Protein AF-A0A165HCH0-F1 (afdb_monomer_lite)

Organism: NCBI:txid1314781

Secondary structure (DSSP, 8-state):
--HHHHHHHHHHHHHHHGGG----HHHHHHHHHHHHHHHHHHHHHHHHHHHHHHHHHHIIIIISS---HHHHHHHHHHHHHHHHHHHHHHHHHHHSTTSS--------HHHHHHHHHHHHHHHHHHHHHHHHHHHHHHH--HHHHHHHHHHHHHHHHHHHHHHHHHHT----TT-HHHHHHHHHHHHTSS-TTHHHHHHHHHHHHHHHHHHHHHHHHHHHHTSS--S----HHHHHHS--

Sequence (240 aa):
MDEAELEALVTTMDSRALGTSQYSPRHAYSWYKDAICIATVVALSLALYDHGLTLYDEVIFVWRKPMHSGSLLFLWIRYYGLAELVFRSLAILANTPGSFGIRLPISHPVFLLRPSEGLSFVVVFSTQVVLQIRVHVMYRNPYLTKFNFVFFVAEIISILAMWASAGGSDVNLSSPVDSLSAYFKLKDRKYPFIPFVLFQAWIGLLGFAKFIQRLRKLRVGHVGAPHGEMDLVGVLMRDR

Radius of gyration: 28.03 Å; chains: 1; bounding box: 83×60×71 Å

Foldseek 3Di:
DDPVVVVVVVVVVVVVVVVPPPPPVVVVVVVVLVVVLVVLVVVLVVLVVVCVVCVVVCCVPLVVDDHDPVSVLVCCLSVLVNVLSVLVSVLSVQPDPPPDPPPPPPPDSVVSVVVSVVSVVVSLLSVLVVLLVVVCVVPVDVVVSVVLVVLVVVLVVLLVVVVVVVVPDPPVPPDPVVVVVVVVVVVVPPCPCPSVVVSVVVSVVVVVVVVVVVVVVVVVVVVPDDPDDPPPVVVVVPPD

pLDDT: mean 77.59, std 14.08, range [41.94, 97.12]

InterPro domains:
  IPR045340 Domain of unknown function DUF6533 [PF20151] (40-82)

Structure (mmCIF, N/CA/C/O backbone):
data_AF-A0A165HCH0-F1
#
_entry.id   AF-A0A165HCH0-F1
#
loop_
_atom_site.group_PDB
_atom_site.id
_atom_site.type_symbol
_atom_site.label_atom_id
_atom_site.label_alt_id
_atom_site.label_comp_id
_atom_site.label_asym_id
_atom_site.label_entity_id
_atom_site.label_seq_id
_atom_site.pdbx_PDB_ins_code
_atom_site.Cartn_x
_atom_site.Cartn_y
_atom_site.Cartn_z
_atom_site.occupancy
_atom_site.B_iso_or_equiv
_atom_site.auth_seq_id
_atom_site.auth_comp_id
_atom_site.auth_asym_id
_atom_site.auth_atom_id
_atom_site.pdbx_PDB_model_num
ATOM 1 N N . MET A 1 1 ? 53.402 -41.403 -20.481 1.00 55.59 1 MET A N 1
ATOM 2 C CA . MET A 1 1 ? 52.480 -40.257 -20.440 1.00 55.59 1 MET A CA 1
ATOM 3 C C . MET A 1 1 ? 53.312 -39.125 -19.902 1.00 55.59 1 MET A C 1
ATOM 5 O O . MET A 1 1 ? 53.611 -39.114 -18.711 1.00 55.59 1 MET A O 1
ATOM 9 N N . ASP A 1 2 ? 53.852 -38.338 -20.823 1.00 80.38 2 ASP A N 1
ATOM 10 C CA . ASP A 1 2 ? 54.834 -37.306 -20.510 1.00 80.38 2 ASP A CA 1
ATOM 11 C C . ASP A 1 2 ? 54.146 -36.113 -19.851 1.00 80.38 2 ASP A C 1
ATOM 13 O O . ASP A 1 2 ? 52.974 -35.832 -20.103 1.00 80.38 2 ASP A O 1
ATOM 17 N N . GLU A 1 3 ? 54.883 -35.404 -19.004 1.00 83.25 3 GLU A N 1
ATOM 18 C CA . GLU A 1 3 ? 54.418 -34.214 -18.281 1.00 83.25 3 GLU A CA 1
ATOM 19 C C . GLU A 1 3 ? 53.799 -33.170 -19.235 1.00 83.25 3 GLU A C 1
ATOM 21 O O . GLU A 1 3 ? 52.776 -32.563 -18.926 1.00 83.25 3 GLU A O 1
ATOM 26 N N . ALA A 1 4 ? 54.318 -33.090 -20.466 1.00 88.19 4 ALA A N 1
ATOM 27 C CA . ALA A 1 4 ? 53.792 -32.250 -21.539 1.00 88.19 4 ALA A CA 1
ATOM 28 C C . ALA A 1 4 ? 52.382 -32.651 -22.028 1.00 88.19 4 ALA A C 1
ATOM 30 O O . ALA A 1 4 ? 51.583 -31.783 -22.380 1.00 88.19 4 ALA A O 1
ATOM 31 N N . GLU A 1 5 ? 52.037 -33.944 -22.036 1.00 85.94 5 GLU A N 1
ATOM 32 C CA . GLU A 1 5 ? 50.675 -34.387 -22.375 1.00 85.94 5 GLU A CA 1
ATOM 33 C C . GLU A 1 5 ? 49.689 -34.066 -21.249 1.00 85.94 5 GLU A C 1
ATOM 35 O O . GLU A 1 5 ? 48.525 -33.765 -21.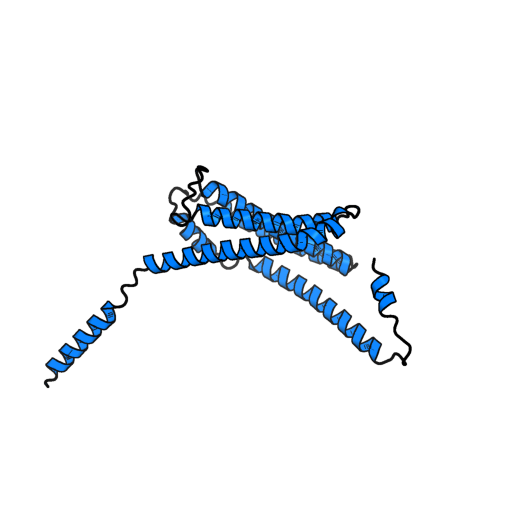514 1.00 85.94 5 GLU A O 1
ATOM 40 N N . LEU A 1 6 ? 50.158 -34.090 -19.998 1.00 83.00 6 LEU A N 1
ATOM 41 C CA . LEU A 1 6 ? 49.349 -33.794 -18.817 1.00 83.00 6 LEU A CA 1
ATOM 42 C C . LEU A 1 6 ? 49.041 -32.291 -18.725 1.00 83.00 6 LEU A C 1
ATOM 44 O O . LEU A 1 6 ? 47.892 -31.922 -18.481 1.00 83.00 6 LEU A O 1
ATOM 48 N N . GLU A 1 7 ? 50.007 -31.422 -19.035 1.00 87.12 7 GLU A N 1
ATOM 49 C CA . GLU A 1 7 ? 49.777 -29.973 -19.131 1.00 87.12 7 GLU A CA 1
ATOM 50 C C . GLU A 1 7 ? 48.852 -29.596 -20.297 1.00 87.12 7 GLU A C 1
ATOM 52 O O . GLU A 1 7 ? 47.975 -28.739 -20.135 1.00 87.12 7 GLU A O 1
ATOM 57 N N . ALA A 1 8 ? 48.971 -30.275 -21.445 1.00 84.94 8 ALA A N 1
ATOM 58 C CA . ALA A 1 8 ? 48.072 -30.077 -22.583 1.00 84.94 8 ALA A CA 1
ATOM 59 C C . ALA A 1 8 ? 46.627 -30.504 -22.262 1.00 84.94 8 ALA A C 1
ATOM 61 O O . ALA A 1 8 ? 45.671 -29.850 -22.693 1.00 84.94 8 ALA A O 1
ATOM 62 N N . LEU A 1 9 ? 46.450 -31.565 -21.466 1.00 81.00 9 LEU A N 1
ATOM 63 C CA . LEU A 1 9 ? 45.140 -32.035 -21.002 1.00 81.00 9 LEU A CA 1
ATOM 64 C C . LEU A 1 9 ? 44.514 -31.094 -19.964 1.00 81.00 9 LEU A C 1
ATOM 66 O O . LEU A 1 9 ? 43.316 -30.814 -20.028 1.00 81.00 9 LEU A O 1
ATOM 70 N N . VAL A 1 10 ? 45.317 -30.552 -19.046 1.00 80.31 10 VAL A N 1
ATOM 71 C CA . VAL A 1 10 ? 44.844 -29.590 -18.039 1.00 80.31 10 VAL A CA 1
ATOM 72 C C . VAL A 1 10 ? 44.421 -28.272 -18.698 1.00 80.31 10 VAL A C 1
ATOM 74 O O . VAL A 1 10 ? 43.333 -27.771 -18.415 1.00 80.31 10 VAL A O 1
ATOM 77 N N . THR A 1 11 ? 45.189 -27.755 -19.662 1.00 78.88 11 THR A N 1
ATOM 78 C CA . THR A 1 11 ? 44.816 -26.528 -20.400 1.00 78.88 11 THR A CA 1
ATOM 79 C C . THR A 1 11 ? 43.607 -26.718 -21.327 1.00 78.88 11 THR A C 1
ATOM 81 O O . THR A 1 11 ? 42.796 -25.799 -21.496 1.00 78.88 11 THR A O 1
ATOM 84 N N . THR A 1 12 ? 43.406 -27.912 -21.895 1.00 79.75 12 THR A N 1
ATOM 85 C CA . THR A 1 12 ? 42.187 -28.208 -22.675 1.00 79.75 12 THR A CA 1
ATOM 86 C C . THR A 1 12 ? 40.947 -28.449 -21.810 1.00 79.75 12 THR A C 1
ATOM 88 O O . THR A 1 12 ? 39.836 -28.148 -22.255 1.00 79.75 12 THR A O 1
ATOM 91 N N . MET A 1 13 ? 41.092 -28.930 -20.571 1.00 70.69 13 MET A N 1
ATOM 92 C CA . MET A 1 13 ? 39.967 -29.006 -19.629 1.00 70.69 13 MET A CA 1
ATOM 93 C C . MET A 1 13 ? 39.559 -27.625 -19.098 1.00 70.69 13 MET A C 1
ATOM 95 O O . MET A 1 13 ? 38.361 -27.350 -19.014 1.00 70.69 13 MET A O 1
ATOM 99 N N . ASP A 1 14 ? 40.516 -26.735 -18.832 1.00 68.50 14 ASP A N 1
ATOM 100 C CA . ASP A 1 14 ? 40.234 -25.387 -18.316 1.00 68.50 14 ASP A CA 1
ATOM 101 C C . ASP A 1 14 ? 39.536 -24.499 -19.369 1.00 68.50 14 ASP A C 1
ATOM 103 O O . ASP A 1 14 ? 38.550 -23.808 -19.101 1.00 68.50 14 ASP A O 1
ATOM 107 N N . SER A 1 15 ? 39.940 -24.626 -20.638 1.00 61.59 15 SER A N 1
ATOM 108 C CA . SER A 1 15 ? 39.288 -23.931 -21.760 1.00 61.59 15 SER A CA 1
ATOM 109 C C . SER A 1 15 ? 37.872 -24.441 -22.075 1.00 61.59 15 SER A C 1
ATOM 111 O O . SER A 1 15 ? 37.040 -23.671 -22.561 1.00 61.59 15 SER A O 1
ATOM 113 N N . ARG A 1 16 ? 37.544 -25.701 -21.750 1.00 60.47 16 ARG A N 1
ATOM 114 C CA . ARG A 1 16 ? 36.169 -26.229 -21.867 1.00 60.47 16 ARG A CA 1
ATOM 115 C C . ARG A 1 16 ? 35.283 -25.854 -20.678 1.00 60.47 16 ARG A C 1
ATOM 117 O O . ARG A 1 16 ? 34.096 -25.617 -20.889 1.00 60.47 16 ARG A O 1
ATOM 124 N N . ALA A 1 17 ? 35.839 -25.729 -19.472 1.00 58.22 17 ALA A N 1
ATOM 125 C CA . ALA A 1 17 ? 35.107 -25.255 -18.293 1.00 58.22 17 ALA A CA 1
ATOM 126 C C . ALA A 1 17 ? 34.707 -23.767 -18.401 1.00 58.22 17 ALA A C 1
ATOM 128 O O . ALA A 1 17 ? 33.656 -23.361 -17.905 1.00 58.22 17 ALA A O 1
ATOM 129 N N . LEU A 1 18 ? 35.491 -22.966 -19.129 1.00 56.91 18 LEU A N 1
ATOM 130 C CA . LEU A 1 18 ? 35.175 -21.565 -19.437 1.00 56.91 18 LEU A CA 1
ATOM 131 C C . LEU A 1 18 ? 34.175 -21.391 -20.601 1.00 56.91 18 LEU A C 1
ATOM 133 O O . LEU A 1 18 ? 33.605 -20.312 -20.762 1.00 56.91 18 LEU A O 1
ATOM 137 N N . GLY A 1 19 ? 33.905 -22.445 -21.380 1.00 56.97 19 GLY A N 1
ATOM 138 C CA . GLY A 1 19 ? 32.975 -22.422 -22.519 1.00 56.97 19 GLY A CA 1
ATOM 139 C C . GLY A 1 19 ? 31.489 -22.554 -22.156 1.00 56.97 19 GLY A C 1
ATOM 140 O O . GLY A 1 19 ? 30.630 -22.273 -22.989 1.00 56.97 19 GLY A O 1
ATOM 141 N N . THR A 1 20 ? 31.154 -22.948 -20.922 1.00 56.34 20 THR A N 1
ATOM 142 C CA . THR A 1 20 ? 29.760 -23.172 -20.482 1.00 56.34 20 THR A CA 1
ATOM 143 C C . THR A 1 20 ? 29.135 -22.001 -19.719 1.00 56.34 20 THR A C 1
ATOM 145 O O . THR A 1 20 ? 27.979 -22.091 -19.314 1.00 56.34 20 THR A O 1
ATOM 148 N N . SER A 1 21 ? 29.845 -20.880 -19.550 1.00 54.03 21 SER A N 1
ATOM 149 C CA . SER A 1 21 ? 29.314 -19.679 -18.881 1.00 54.03 21 SER A CA 1
ATOM 150 C C . SER A 1 21 ? 29.205 -18.478 -19.822 1.00 54.03 21 SER A C 1
ATOM 152 O O . SER A 1 21 ? 29.394 -17.329 -19.433 1.00 54.03 21 SER A O 1
ATOM 154 N N . GLN A 1 22 ? 28.828 -18.713 -21.080 1.00 56.34 22 GLN A N 1
ATOM 155 C CA . GLN A 1 22 ? 28.296 -17.641 -21.923 1.00 56.34 22 GLN A CA 1
ATOM 156 C C . GLN A 1 22 ? 26.791 -17.458 -21.658 1.00 56.34 22 GLN A C 1
ATOM 158 O O . GLN A 1 22 ? 25.979 -17.343 -22.574 1.00 56.34 22 GLN A O 1
ATOM 163 N N . TYR A 1 23 ? 26.403 -17.414 -20.377 1.00 58.44 23 TYR A N 1
ATOM 164 C CA . TYR A 1 23 ? 25.118 -16.859 -19.967 1.00 58.44 23 TYR A CA 1
ATOM 165 C C . TYR A 1 23 ? 25.189 -15.358 -20.233 1.00 58.44 23 TYR A C 1
ATOM 167 O O . TYR A 1 23 ? 25.589 -14.563 -19.385 1.00 58.44 23 TYR A O 1
ATOM 175 N N . SER A 1 24 ? 24.864 -14.973 -21.467 1.00 67.12 24 SER A N 1
ATOM 176 C CA . SER A 1 24 ? 24.782 -13.569 -21.840 1.00 67.12 24 SER A CA 1
ATOM 177 C C . SER A 1 24 ? 23.820 -12.887 -20.859 1.00 67.12 24 SER A C 1
ATOM 179 O O . SER A 1 24 ? 22.657 -13.302 -20.772 1.00 67.12 24 SER A O 1
ATOM 181 N N . PRO A 1 25 ? 24.255 -11.853 -20.113 1.00 71.19 25 PRO A N 1
ATOM 182 C CA . PRO A 1 25 ? 23.450 -11.208 -19.072 1.00 71.19 25 PRO A CA 1
ATOM 183 C C . PRO A 1 25 ? 22.103 -10.668 -19.587 1.00 71.19 25 PRO A C 1
ATOM 185 O O . PRO A 1 25 ? 21.182 -10.431 -18.807 1.00 71.19 25 PRO A O 1
ATOM 188 N N . ARG A 1 26 ? 21.935 -10.551 -20.911 1.00 72.44 26 ARG A N 1
ATOM 189 C CA . ARG A 1 26 ? 20.655 -10.236 -21.558 1.00 72.44 26 ARG A CA 1
ATOM 190 C C . ARG A 1 26 ? 19.571 -11.294 -21.317 1.00 72.44 26 ARG A C 1
ATOM 192 O O . ARG A 1 26 ? 18.423 -10.917 -21.105 1.00 72.44 26 ARG A O 1
ATOM 199 N N . HIS A 1 27 ? 19.911 -12.584 -21.297 1.00 74.12 27 HIS A N 1
ATOM 200 C CA . HIS A 1 27 ? 18.933 -13.646 -21.024 1.00 74.12 27 HIS A CA 1
ATOM 201 C C . HIS A 1 27 ? 18.501 -13.658 -19.558 1.00 74.12 27 HIS A C 1
ATOM 203 O O . HIS A 1 27 ? 17.330 -13.900 -19.269 1.00 74.12 27 HIS A O 1
ATOM 209 N N . ALA A 1 28 ? 19.414 -13.316 -18.640 1.00 75.38 28 ALA A N 1
ATOM 210 C CA . ALA A 1 28 ? 19.095 -13.237 -17.220 1.00 75.38 28 ALA A CA 1
ATOM 211 C C . ALA A 1 28 ? 18.062 -12.133 -16.909 1.00 75.38 28 ALA A C 1
ATOM 213 O O . ALA A 1 28 ? 17.211 -12.259 -16.035 1.00 75.38 28 ALA A O 1
ATOM 214 N N . TYR A 1 29 ? 18.101 -11.038 -17.661 1.00 78.81 29 TYR A N 1
ATOM 215 C CA . TYR A 1 29 ? 17.162 -9.941 -17.467 1.00 78.81 29 TYR A CA 1
ATOM 216 C C . TYR A 1 29 ? 15.758 -10.237 -18.021 1.00 78.81 29 TYR A C 1
ATOM 218 O O . TYR A 1 29 ? 14.773 -9.698 -17.516 1.00 78.81 29 TYR A O 1
ATOM 226 N N . SER A 1 30 ? 15.651 -11.103 -19.034 1.00 81.94 30 SER A N 1
ATOM 227 C CA . SER A 1 30 ? 14.364 -11.457 -19.644 1.00 81.94 30 SER A CA 1
ATOM 228 C C . SER A 1 30 ? 13.478 -12.252 -18.685 1.00 81.94 30 SER A C 1
ATOM 230 O O . SER A 1 30 ? 12.351 -11.840 -18.424 1.00 81.94 30 SER A O 1
ATOM 232 N N . TRP A 1 31 ? 13.999 -13.330 -18.082 1.00 82.44 31 TRP A N 1
ATOM 233 C CA . TRP A 1 31 ? 13.196 -14.188 -17.198 1.00 82.44 31 TRP A CA 1
ATOM 234 C C . TRP A 1 31 ? 12.677 -13.440 -15.968 1.00 82.44 31 TRP A C 1
ATOM 236 O O . TRP A 1 31 ? 11.573 -13.701 -15.496 1.00 82.44 31 TRP A O 1
ATOM 246 N N . TYR A 1 32 ? 13.455 -12.480 -15.461 1.00 84.00 32 TYR A N 1
ATOM 247 C CA . TYR A 1 32 ? 13.062 -11.675 -14.310 1.00 84.00 32 TYR A CA 1
ATOM 248 C C . TYR A 1 32 ? 11.849 -10.788 -14.621 1.00 84.00 32 TYR A C 1
ATOM 250 O O . TYR A 1 32 ? 10.936 -10.673 -13.803 1.00 84.00 32 TYR A O 1
ATOM 258 N N . LYS A 1 33 ? 11.805 -10.193 -15.821 1.00 82.62 33 LYS A N 1
ATOM 259 C CA . LYS A 1 33 ? 10.659 -9.389 -16.270 1.00 82.62 33 LYS A CA 1
ATOM 260 C C . LYS A 1 33 ? 9.397 -10.225 -16.402 1.00 82.62 33 LYS A C 1
ATOM 262 O O . LYS A 1 33 ? 8.343 -9.810 -15.920 1.00 82.62 33 LYS A O 1
ATOM 267 N N . ASP A 1 34 ? 9.522 -11.394 -17.018 1.00 85.06 34 ASP A N 1
ATOM 268 C CA . ASP A 1 34 ? 8.393 -12.298 -17.230 1.00 85.06 34 ASP A CA 1
ATOM 269 C C . ASP A 1 34 ? 7.845 -12.788 -15.883 1.00 85.06 34 ASP A C 1
ATOM 271 O O . ASP A 1 34 ? 6.637 -12.736 -15.646 1.00 85.06 34 ASP A O 1
ATOM 275 N N . ALA A 1 35 ? 8.732 -13.142 -14.946 1.00 88.12 35 ALA A N 1
ATOM 276 C CA . ALA A 1 35 ? 8.357 -13.527 -13.589 1.00 88.12 35 ALA A CA 1
ATOM 277 C C . ALA A 1 35 ? 7.598 -12.412 -12.847 1.00 88.12 35 ALA A C 1
ATOM 279 O O . ALA A 1 35 ? 6.580 -12.690 -12.213 1.00 88.12 35 ALA A O 1
ATOM 280 N N . ILE A 1 36 ? 8.037 -11.150 -12.953 1.00 87.62 36 ILE A N 1
ATOM 281 C CA . ILE A 1 36 ? 7.316 -10.010 -12.359 1.00 87.62 36 ILE A CA 1
ATOM 282 C C . ILE A 1 36 ? 5.932 -9.848 -12.985 1.00 87.62 36 ILE A C 1
ATOM 284 O O . ILE A 1 36 ? 4.963 -9.624 -12.258 1.00 87.62 36 ILE A O 1
ATOM 288 N N . CYS A 1 37 ? 5.822 -9.946 -14.311 1.00 87.69 37 CYS A N 1
ATOM 289 C CA . CYS A 1 37 ? 4.542 -9.793 -15.000 1.00 87.69 37 CYS A CA 1
ATOM 290 C C . CYS A 1 37 ? 3.553 -10.870 -14.551 1.00 87.69 37 CYS A C 1
ATOM 292 O O . CYS A 1 37 ? 2.436 -10.545 -14.150 1.00 87.69 37 CYS A O 1
ATOM 294 N N . ILE A 1 38 ? 3.989 -12.133 -14.536 1.00 90.06 38 ILE A N 1
ATOM 295 C CA . ILE A 1 38 ? 3.173 -13.260 -14.076 1.00 90.06 38 ILE A CA 1
ATOM 296 C C . ILE A 1 38 ? 2.767 -13.055 -12.616 1.00 90.06 38 ILE A C 1
ATOM 298 O O . ILE A 1 38 ? 1.582 -13.126 -12.301 1.00 90.06 38 ILE A O 1
ATOM 302 N N . ALA A 1 39 ? 3.714 -12.732 -11.731 1.00 91.00 39 ALA A N 1
ATOM 303 C CA . ALA A 1 39 ? 3.425 -12.503 -10.317 1.00 91.00 39 ALA A CA 1
ATOM 304 C C . ALA A 1 39 ? 2.425 -11.355 -10.106 1.00 91.00 39 ALA A C 1
ATOM 306 O O . ALA A 1 39 ? 1.538 -11.459 -9.264 1.00 91.00 39 ALA A O 1
ATOM 307 N N . THR A 1 40 ? 2.531 -10.287 -10.897 1.00 90.62 40 THR A N 1
ATOM 308 C CA . THR A 1 40 ? 1.625 -9.134 -10.829 1.00 90.62 40 THR A CA 1
ATOM 309 C C . THR A 1 40 ? 0.215 -9.504 -11.282 1.00 90.62 40 THR A C 1
ATOM 311 O O . THR A 1 40 ? -0.752 -9.168 -10.603 1.00 90.62 40 THR A O 1
ATOM 314 N N . VAL A 1 41 ? 0.080 -10.243 -12.387 1.00 91.19 41 VAL A N 1
ATOM 315 C CA . VAL A 1 41 ? -1.224 -10.715 -12.884 1.00 91.19 41 VAL A CA 1
ATOM 316 C C . VAL A 1 41 ? -1.861 -11.692 -11.898 1.00 91.19 41 VAL A C 1
ATOM 318 O O . VAL A 1 41 ? -3.048 -11.573 -11.602 1.00 91.19 41 VAL A O 1
ATOM 321 N N . VAL A 1 42 ? -1.076 -12.616 -11.337 1.00 94.94 42 VAL A N 1
ATOM 322 C CA . VAL A 1 42 ? -1.547 -13.548 -10.304 1.00 94.94 42 VAL A CA 1
ATOM 323 C C . VAL A 1 42 ? -2.008 -12.776 -9.068 1.00 94.94 42 VAL A C 1
ATOM 325 O O . VAL A 1 42 ? -3.131 -12.988 -8.614 1.00 94.94 42 VAL A O 1
ATOM 328 N N . ALA A 1 43 ? -1.211 -11.829 -8.567 1.00 93.88 43 ALA A N 1
ATOM 329 C CA . ALA A 1 43 ? -1.578 -10.998 -7.421 1.00 93.88 43 ALA A CA 1
ATOM 330 C C . ALA A 1 43 ? -2.858 -10.187 -7.676 1.00 93.88 43 ALA A C 1
ATOM 332 O O . ALA A 1 43 ? -3.740 -10.151 -6.818 1.00 93.88 43 ALA A O 1
ATOM 333 N N . LEU A 1 44 ? -2.999 -9.594 -8.865 1.00 94.62 44 LEU A N 1
ATOM 334 C CA . LEU A 1 44 ? -4.207 -8.875 -9.259 1.00 94.62 44 LEU A CA 1
ATOM 335 C C . LEU A 1 44 ? -5.424 -9.806 -9.320 1.00 94.62 44 LEU A C 1
ATOM 337 O O . LEU A 1 44 ? -6.484 -9.457 -8.807 1.00 94.62 44 LEU A O 1
ATOM 341 N N . SER A 1 45 ? -5.275 -10.993 -9.914 1.00 96.25 45 SER A N 1
ATOM 342 C CA . SER A 1 45 ? -6.360 -11.974 -10.017 1.00 96.25 45 SER A CA 1
ATOM 343 C C . SER A 1 45 ? -6.833 -12.452 -8.643 1.00 96.25 45 SER A C 1
ATOM 345 O O . SER A 1 45 ? -8.036 -12.500 -8.399 1.00 96.25 45 SER A O 1
ATOM 347 N N . LEU A 1 46 ? -5.903 -12.709 -7.717 1.00 96.69 46 LEU A N 1
ATOM 348 C CA . LEU A 1 46 ? -6.213 -13.087 -6.339 1.00 96.69 46 LEU A CA 1
ATOM 349 C C . LEU A 1 46 ? -6.909 -11.949 -5.590 1.00 96.69 46 LEU A C 1
ATOM 351 O O . LEU A 1 46 ? -7.891 -12.196 -4.896 1.00 96.69 46 LEU A O 1
ATOM 355 N N . ALA A 1 47 ? -6.450 -10.707 -5.761 1.00 95.06 47 ALA A N 1
ATOM 356 C CA . ALA A 1 47 ? -7.078 -9.545 -5.138 1.00 95.06 47 ALA A CA 1
ATOM 357 C C . ALA A 1 47 ? -8.502 -9.297 -5.664 1.00 95.06 47 ALA A C 1
ATOM 359 O O . ALA A 1 47 ? -9.407 -9.009 -4.882 1.00 95.06 47 ALA A O 1
ATOM 360 N N . LEU A 1 48 ? -8.723 -9.443 -6.975 1.00 95.88 48 LEU A N 1
ATOM 361 C CA . LEU A 1 48 ? -10.054 -9.342 -7.579 1.00 95.88 48 LEU A CA 1
ATOM 362 C C . LEU A 1 48 ? -10.971 -10.481 -7.122 1.00 95.88 48 LEU A C 1
ATOM 364 O O . LEU A 1 48 ? -12.147 -10.244 -6.859 1.00 95.88 48 LEU A O 1
ATOM 368 N N . TYR A 1 49 ? -10.436 -11.697 -6.999 1.00 97.12 49 TYR A N 1
ATOM 369 C CA . TYR A 1 49 ? -11.179 -12.852 -6.504 1.00 97.12 49 TYR A CA 1
ATOM 370 C C . TYR A 1 49 ? -11.618 -12.668 -5.044 1.00 97.12 49 TYR A C 1
ATOM 372 O O . TYR A 1 49 ? -12.797 -12.836 -4.733 1.00 97.12 49 TYR A O 1
ATOM 380 N N . ASP A 1 50 ? -10.706 -12.245 -4.164 1.00 96.06 50 ASP A N 1
ATOM 381 C CA . ASP A 1 50 ? -11.017 -11.921 -2.764 1.00 96.06 50 ASP A CA 1
ATOM 382 C C . ASP A 1 50 ? -12.051 -10.786 -2.654 1.00 96.06 50 ASP A C 1
ATOM 384 O O . ASP A 1 50 ? -12.999 -10.843 -1.862 1.00 96.06 50 ASP A O 1
ATOM 388 N N . HIS A 1 51 ? -11.927 -9.769 -3.509 1.00 94.88 51 HIS A N 1
ATOM 389 C CA . HIS A 1 51 ? -12.912 -8.698 -3.576 1.00 94.88 51 HIS A CA 1
ATOM 390 C C . HIS A 1 51 ? -14.288 -9.218 -4.015 1.00 94.88 51 HIS A C 1
ATOM 392 O O . HIS A 1 51 ? -15.290 -8.902 -3.380 1.00 94.88 51 HIS A O 1
ATOM 398 N N . GLY A 1 52 ? -14.339 -10.087 -5.026 1.00 96.19 52 GLY A N 1
ATOM 399 C CA . GLY A 1 52 ? -15.567 -10.743 -5.477 1.00 96.19 52 GLY A CA 1
ATOM 400 C C . GLY A 1 52 ? -16.274 -11.526 -4.369 1.00 96.19 52 GLY A C 1
ATOM 401 O O . GLY A 1 52 ? -17.481 -11.376 -4.188 1.00 96.19 52 GLY A O 1
ATOM 402 N N . LEU A 1 53 ? -15.522 -12.312 -3.592 1.00 96.62 53 LEU A N 1
ATOM 403 C CA . LEU A 1 53 ? -16.072 -13.106 -2.487 1.00 96.62 53 LEU A CA 1
ATOM 404 C C . LEU A 1 53 ? -16.661 -12.244 -1.366 1.00 96.62 53 LEU A C 1
ATOM 406 O O . LEU A 1 53 ? -17.660 -12.612 -0.756 1.00 96.62 53 LEU A O 1
ATOM 410 N N . THR A 1 54 ? -16.053 -11.094 -1.094 1.00 95.38 54 THR A N 1
ATOM 411 C CA . THR A 1 54 ? -16.443 -10.227 0.028 1.00 95.38 54 THR A CA 1
ATOM 412 C C . THR A 1 54 ? -17.464 -9.155 -0.347 1.00 95.38 54 THR A C 1
ATOM 414 O O . THR A 1 54 ? -18.104 -8.597 0.542 1.00 95.38 54 THR A O 1
ATOM 417 N N . LEU A 1 55 ? -17.666 -8.888 -1.641 1.00 95.06 55 LEU A N 1
ATOM 418 C CA . LEU A 1 55 ? -18.616 -7.886 -2.130 1.00 95.06 55 LEU A CA 1
ATOM 419 C C . LEU A 1 55 ? -20.052 -8.156 -1.664 1.00 95.06 55 LEU A C 1
ATOM 421 O O . LEU A 1 55 ? -20.767 -7.220 -1.313 1.00 95.06 55 LEU A O 1
ATOM 425 N N . TYR A 1 56 ? -20.476 -9.422 -1.625 1.00 95.19 56 TYR A N 1
ATOM 426 C CA . TYR A 1 56 ? -21.827 -9.780 -1.182 1.00 95.19 56 TYR A CA 1
ATOM 427 C C . TYR A 1 56 ? -22.078 -9.362 0.275 1.00 95.19 56 TYR A C 1
ATOM 429 O O . TYR A 1 56 ? -23.048 -8.658 0.574 1.00 95.19 56 TYR A O 1
ATOM 437 N N . ASP A 1 57 ? -21.158 -9.726 1.166 1.00 94.25 57 ASP A N 1
ATOM 438 C CA . ASP A 1 57 ? -21.228 -9.359 2.577 1.00 94.25 57 ASP A CA 1
ATOM 439 C C . ASP A 1 57 ? -21.105 -7.841 2.756 1.00 94.25 57 ASP A C 1
ATOM 441 O O . ASP A 1 57 ? -21.837 -7.244 3.548 1.00 94.25 57 ASP A O 1
ATOM 445 N N . GLU A 1 58 ? -20.245 -7.176 1.982 1.00 93.62 58 GLU A N 1
ATOM 446 C CA . GLU A 1 58 ? -20.124 -5.718 2.016 1.00 93.62 58 GLU A CA 1
ATOM 447 C C . GLU A 1 58 ? -21.434 -5.017 1.673 1.00 93.62 58 GLU A C 1
ATOM 449 O O . GLU A 1 58 ? -21.851 -4.113 2.398 1.00 93.62 58 GLU A O 1
ATOM 454 N N . VAL A 1 59 ? -22.109 -5.429 0.600 1.00 94.25 59 VAL A N 1
ATOM 455 C CA . VAL A 1 59 ? -23.399 -4.849 0.204 1.00 94.25 59 VAL A CA 1
ATOM 456 C C . VAL A 1 59 ? -24.425 -5.008 1.326 1.00 94.25 59 VAL A C 1
ATOM 458 O O . VAL A 1 59 ? -25.139 -4.060 1.662 1.00 94.25 59 VAL A O 1
ATOM 461 N N . ILE A 1 60 ? -24.458 -6.162 1.989 1.00 94.56 60 ILE A N 1
ATOM 462 C CA . ILE A 1 60 ? -25.406 -6.399 3.079 1.00 94.56 60 ILE A CA 1
ATOM 463 C C . ILE A 1 60 ? -25.057 -5.581 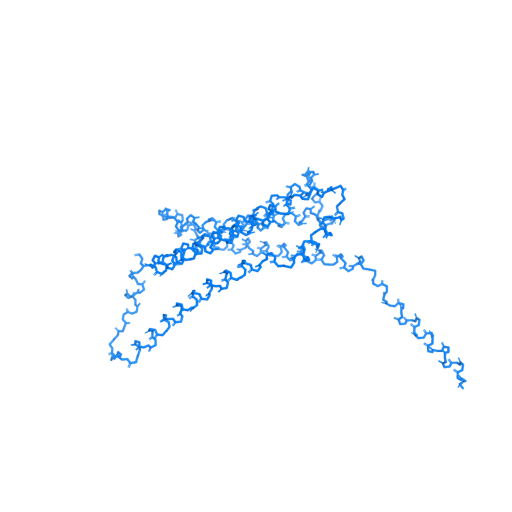4.328 1.00 94.56 60 ILE A C 1
ATOM 465 O O . ILE A 1 60 ? -25.952 -4.986 4.934 1.00 94.56 60 ILE A O 1
ATOM 469 N N . PHE A 1 61 ? -23.786 -5.540 4.731 1.00 90.00 61 PHE A N 1
ATOM 470 C CA . PHE A 1 61 ? -23.383 -4.962 6.015 1.00 90.00 61 PHE A CA 1
ATOM 471 C C . PHE A 1 61 ? -23.042 -3.473 5.960 1.00 90.00 61 PHE A C 1
ATOM 473 O O . PHE A 1 61 ? -23.293 -2.766 6.940 1.00 90.00 61 PHE A O 1
ATOM 480 N N . VAL A 1 62 ? -22.472 -3.000 4.854 1.00 91.00 62 VAL A N 1
ATOM 481 C CA . VAL A 1 62 ? -21.989 -1.621 4.694 1.00 91.00 62 VAL A CA 1
ATOM 482 C C . VAL A 1 62 ? -23.040 -0.758 4.012 1.00 91.00 62 VAL A C 1
ATOM 484 O O . VAL A 1 62 ? -23.339 0.323 4.510 1.00 91.00 62 VAL A O 1
ATOM 487 N N . TRP A 1 63 ? -23.632 -1.236 2.915 1.00 90.81 63 TRP A N 1
ATOM 488 C CA . TRP A 1 63 ? -24.513 -0.404 2.087 1.00 90.81 63 TRP A CA 1
ATOM 489 C C . TRP A 1 63 ? -25.936 -0.284 2.634 1.00 90.81 63 TRP A C 1
ATOM 491 O O . TRP A 1 63 ? -26.594 0.726 2.406 1.00 90.81 63 TRP A O 1
ATOM 501 N N . ARG A 1 64 ? -26.421 -1.274 3.397 1.00 91.94 64 ARG A N 1
ATOM 502 C CA . ARG A 1 64 ? -27.755 -1.197 4.025 1.00 91.94 64 ARG A CA 1
ATOM 503 C C . ARG A 1 64 ? -27.790 -0.356 5.301 1.00 91.94 64 ARG A C 1
ATOM 505 O O . ARG A 1 64 ? -28.876 -0.012 5.761 1.00 91.94 64 ARG A O 1
ATOM 512 N N . LYS A 1 65 ? -26.637 -0.063 5.907 1.00 90.81 65 LYS A N 1
ATOM 513 C CA . LYS A 1 65 ? -26.548 0.738 7.135 1.00 90.81 65 LYS A CA 1
ATOM 514 C C . LYS A 1 65 ? -26.319 2.214 6.794 1.00 90.81 65 LYS A C 1
ATOM 516 O O . LYS A 1 65 ? -25.674 2.506 5.791 1.00 90.81 65 LYS A O 1
ATOM 521 N N . PRO A 1 66 ? -26.796 3.159 7.626 1.00 91.81 66 PRO A N 1
ATOM 522 C CA . PRO A 1 66 ? -26.494 4.574 7.435 1.00 91.81 66 PRO A CA 1
ATOM 523 C C . PRO A 1 66 ? -24.975 4.787 7.432 1.00 91.81 66 PRO A C 1
ATOM 525 O O . PRO A 1 66 ? -24.273 4.311 8.332 1.00 91.81 66 PRO A O 1
ATOM 528 N N . MET A 1 67 ? -24.471 5.478 6.406 1.00 89.31 67 MET A N 1
ATOM 529 C CA . MET A 1 67 ? -23.037 5.678 6.210 1.00 89.31 67 MET A CA 1
ATOM 530 C C . MET A 1 67 ? -22.433 6.452 7.382 1.00 89.31 67 MET A C 1
ATOM 532 O O . MET A 1 67 ? -22.674 7.642 7.557 1.00 89.31 67 MET A O 1
ATOM 536 N N . HIS A 1 68 ? -21.622 5.760 8.178 1.00 89.06 68 HIS A N 1
ATOM 537 C CA . HIS A 1 68 ? -20.769 6.379 9.185 1.00 89.06 68 HIS A CA 1
ATOM 538 C C . HIS A 1 68 ? -19.389 6.654 8.587 1.00 89.06 68 HIS A C 1
ATOM 540 O O . HIS A 1 68 ? -18.957 5.975 7.653 1.00 89.06 68 HIS A O 1
ATOM 546 N N . SER A 1 69 ? -18.647 7.598 9.170 1.00 83.25 69 SER A N 1
ATOM 547 C CA . SER A 1 69 ? -17.293 7.948 8.719 1.00 83.25 69 SER A CA 1
ATOM 548 C C . SER A 1 69 ? -16.350 6.737 8.659 1.00 83.25 69 SER A C 1
ATOM 550 O O . SER A 1 69 ? -15.484 6.672 7.790 1.00 83.25 69 SER A O 1
ATOM 552 N N . GLY A 1 70 ? -16.550 5.740 9.531 1.00 83.94 70 GLY A N 1
ATOM 553 C CA . GLY A 1 70 ? -15.805 4.477 9.493 1.00 83.94 70 GLY A CA 1
ATOM 554 C C . GLY A 1 70 ? -16.077 3.639 8.238 1.00 83.94 70 GLY A C 1
ATOM 555 O O . GLY A 1 70 ? -15.146 3.062 7.685 1.00 83.94 70 GLY A O 1
ATOM 556 N N . SER A 1 71 ? -17.319 3.621 7.746 1.00 87.06 71 SER A N 1
ATOM 557 C CA . SER A 1 71 ? -17.698 2.906 6.520 1.00 87.06 71 SER A CA 1
ATOM 558 C C . SER A 1 71 ? -17.086 3.551 5.279 1.00 87.06 71 SER A C 1
ATOM 560 O O . SER A 1 71 ? -16.583 2.846 4.410 1.00 87.06 71 SER A O 1
ATOM 562 N N . LEU A 1 72 ? -17.075 4.887 5.212 1.00 88.38 72 LEU A N 1
ATOM 563 C CA . LEU A 1 72 ? -16.460 5.616 4.099 1.00 88.38 72 LEU A CA 1
ATOM 564 C C . LEU A 1 72 ? -14.952 5.373 4.053 1.00 88.38 72 LEU A C 1
ATOM 566 O O . LEU A 1 72 ? -14.388 5.128 2.993 1.00 88.38 72 LEU A O 1
ATOM 570 N N . LEU A 1 73 ? -14.308 5.377 5.215 1.00 85.31 73 LEU A N 1
ATOM 571 C CA . LEU A 1 73 ? -12.880 5.127 5.346 1.00 85.31 73 LEU A CA 1
ATOM 572 C C . LEU A 1 73 ? -12.509 3.670 5.012 1.00 85.31 73 LEU A C 1
ATOM 574 O O . LEU A 1 73 ? -11.479 3.429 4.387 1.00 85.31 73 LEU A O 1
ATOM 578 N N . PHE A 1 74 ? -13.372 2.708 5.347 1.00 86.06 74 PHE A N 1
ATOM 579 C CA . PHE A 1 74 ? -13.232 1.320 4.904 1.00 86.06 74 PHE A CA 1
ATOM 580 C C . PHE A 1 74 ? -13.335 1.188 3.376 1.00 86.06 74 PHE A C 1
ATOM 582 O O . PHE A 1 74 ? -12.447 0.600 2.756 1.00 86.06 74 PHE A O 1
ATOM 589 N N . LEU A 1 75 ? -14.365 1.790 2.765 1.00 90.19 75 LEU A N 1
ATOM 590 C CA . LEU A 1 75 ? -14.523 1.823 1.307 1.00 90.19 75 LEU A CA 1
ATOM 591 C C . LEU A 1 75 ? -13.318 2.497 0.640 1.00 90.19 75 LEU A C 1
ATOM 593 O O . LEU A 1 75 ? -12.781 1.981 -0.334 1.00 90.19 75 LEU A O 1
ATOM 597 N N . TRP A 1 76 ? -12.841 3.609 1.196 1.00 88.44 76 TRP A N 1
ATOM 598 C CA . TRP A 1 76 ? -11.686 4.321 0.666 1.00 88.44 76 TRP A CA 1
ATOM 599 C C . TRP A 1 76 ? -10.455 3.421 0.600 1.00 88.44 76 TRP A C 1
ATOM 601 O O . TRP A 1 76 ? -9.922 3.208 -0.480 1.00 88.44 76 TRP A O 1
ATOM 611 N N . ILE A 1 77 ? -10.033 2.823 1.718 1.00 85.62 77 ILE A N 1
ATOM 612 C CA . ILE A 1 77 ? -8.833 1.969 1.742 1.00 85.62 77 ILE A CA 1
ATOM 613 C C . ILE A 1 77 ? -8.976 0.797 0.770 1.00 85.62 77 ILE A C 1
ATOM 615 O O . ILE A 1 77 ? -8.033 0.483 0.044 1.00 85.62 77 ILE A O 1
ATOM 619 N N . ARG A 1 78 ? -10.149 0.153 0.750 1.00 90.12 78 ARG A N 1
ATOM 620 C CA . ARG A 1 78 ? -10.348 -1.061 -0.038 1.00 90.12 78 ARG A CA 1
ATOM 621 C C . ARG A 1 78 ? -10.368 -0.788 -1.538 1.00 90.12 78 ARG A C 1
ATOM 623 O O . ARG A 1 78 ? -9.600 -1.394 -2.281 1.00 90.12 78 ARG A O 1
ATOM 630 N N . TYR A 1 79 ? -11.231 0.121 -1.981 1.00 91.69 79 TYR A N 1
ATOM 631 C CA . TYR A 1 79 ? -11.414 0.397 -3.405 1.00 91.69 79 TYR A CA 1
ATOM 632 C C . TYR A 1 79 ? -10.226 1.166 -3.974 1.00 91.69 79 TYR A C 1
ATOM 634 O O . TYR A 1 79 ? -9.826 0.921 -5.110 1.00 91.69 79 TYR A O 1
ATOM 642 N N . TYR A 1 80 ? -9.615 2.046 -3.179 1.00 88.94 80 TYR A N 1
ATOM 643 C CA . TYR A 1 80 ? -8.441 2.787 -3.616 1.00 88.94 80 TYR A CA 1
ATOM 644 C C . TYR A 1 80 ? -7.200 1.889 -3.717 1.00 88.94 80 TYR A C 1
ATOM 646 O O . TYR A 1 80 ? -6.475 1.977 -4.704 1.00 88.94 80 TYR A O 1
ATOM 654 N N . GLY A 1 81 ? -6.997 0.961 -2.772 1.00 89.12 81 GLY A N 1
ATOM 655 C CA . GLY A 1 81 ? -5.928 -0.040 -2.870 1.00 89.12 81 GLY A CA 1
ATOM 656 C C . GLY A 1 81 ? -6.110 -0.990 -4.060 1.00 89.12 81 GLY A C 1
ATOM 657 O O . GLY 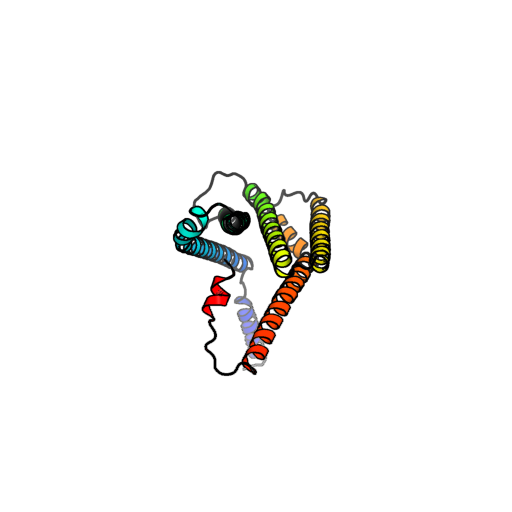A 1 81 ? -5.149 -1.302 -4.762 1.00 89.12 81 GLY A O 1
ATOM 658 N N . LEU A 1 82 ? -7.350 -1.403 -4.350 1.00 91.81 82 LEU A N 1
ATOM 659 C CA . LEU A 1 82 ? -7.648 -2.222 -5.528 1.00 91.81 82 LEU A CA 1
ATOM 660 C C . LEU A 1 82 ? -7.413 -1.447 -6.833 1.00 91.81 82 LEU A C 1
ATOM 662 O O . LEU A 1 82 ? -6.809 -1.981 -7.762 1.00 91.81 82 LEU A O 1
ATOM 666 N N . ALA A 1 83 ? -7.828 -0.178 -6.888 1.00 90.50 83 ALA A N 1
ATOM 667 C CA . ALA A 1 83 ? -7.553 0.696 -8.022 1.00 90.50 83 ALA A CA 1
ATOM 668 C C . ALA A 1 83 ? -6.043 0.868 -8.243 1.00 90.50 83 ALA A C 1
ATOM 670 O O . ALA A 1 83 ? -5.577 0.696 -9.367 1.00 90.50 83 ALA A O 1
ATOM 671 N N . GLU A 1 84 ? -5.264 1.137 -7.189 1.00 88.06 84 GLU A N 1
ATOM 672 C CA . GLU A 1 84 ? -3.799 1.222 -7.263 1.00 88.06 84 GLU A CA 1
ATOM 673 C C . GLU A 1 84 ? -3.195 -0.062 -7.850 1.00 88.06 84 GLU A C 1
ATOM 675 O O . GLU A 1 84 ? -2.391 0.003 -8.783 1.00 88.06 84 GLU A O 1
ATOM 680 N N . LEU A 1 85 ? -3.616 -1.231 -7.355 1.00 90.31 85 LEU A N 1
ATOM 681 C CA . LEU A 1 85 ? -3.126 -2.520 -7.838 1.00 90.31 85 LEU A CA 1
ATOM 682 C C . LEU A 1 85 ? -3.452 -2.735 -9.322 1.00 90.31 85 LEU A C 1
ATOM 684 O O . LEU A 1 85 ? -2.585 -3.185 -10.076 1.00 90.31 85 LEU A O 1
ATOM 688 N N . VAL A 1 86 ? -4.662 -2.372 -9.763 1.00 91.19 86 VAL A N 1
ATOM 689 C CA . VAL A 1 86 ? -5.066 -2.414 -11.178 1.00 91.19 86 VAL A CA 1
ATOM 690 C C . VAL A 1 86 ? -4.195 -1.476 -12.012 1.00 91.19 86 VAL A C 1
ATOM 692 O O . VAL A 1 86 ? -3.603 -1.919 -12.995 1.00 91.19 86 VAL A O 1
ATOM 695 N N . PHE A 1 87 ? -4.060 -0.207 -11.617 1.00 88.25 87 PHE A N 1
ATOM 696 C CA . PHE A 1 87 ? -3.252 0.777 -12.344 1.00 88.25 87 PHE A CA 1
ATOM 697 C C . PHE A 1 87 ? -1.792 0.349 -12.454 1.00 88.25 87 PHE A C 1
ATOM 699 O O . PHE A 1 87 ? -1.205 0.435 -13.531 1.00 88.25 87 PHE A O 1
ATOM 706 N N . ARG A 1 88 ? -1.212 -0.165 -11.367 1.00 85.25 88 ARG A N 1
ATOM 707 C CA . ARG A 1 88 ? 0.165 -0.658 -11.346 1.00 85.25 88 ARG A CA 1
ATOM 708 C C . ARG A 1 88 ? 0.345 -1.885 -12.235 1.00 85.25 88 ARG A C 1
ATOM 710 O O . ARG A 1 88 ? 1.324 -1.963 -12.974 1.00 85.25 88 ARG A O 1
ATOM 717 N N . SER A 1 89 ? -0.612 -2.809 -12.210 1.00 89.06 89 SER A N 1
ATOM 718 C CA . SER A 1 89 ? -0.595 -3.998 -13.068 1.00 89.06 89 SER A CA 1
ATOM 719 C C . SER A 1 89 ? -0.713 -3.631 -14.544 1.00 89.06 89 SER A C 1
ATOM 721 O O . SER A 1 89 ? 0.046 -4.142 -15.365 1.00 89.06 89 SER A O 1
ATOM 723 N N . LEU A 1 90 ? -1.605 -2.693 -14.877 1.00 86.12 90 LEU A N 1
ATOM 724 C CA . LEU A 1 90 ? -1.750 -2.156 -16.229 1.00 86.12 90 LEU A CA 1
ATOM 725 C C . LEU A 1 90 ? -0.487 -1.423 -16.685 1.00 86.12 90 LEU A C 1
ATOM 727 O O . LEU A 1 90 ? -0.057 -1.612 -17.819 1.00 86.12 90 LEU A O 1
ATOM 731 N N . ALA A 1 91 ? 0.133 -0.627 -15.811 1.00 83.81 91 ALA A N 1
ATOM 732 C CA . ALA A 1 91 ? 1.381 0.061 -16.116 1.00 83.81 91 ALA A CA 1
ATOM 733 C C . ALA A 1 91 ? 2.516 -0.934 -16.401 1.00 83.81 91 ALA A C 1
ATOM 735 O O . ALA A 1 91 ? 3.230 -0.769 -17.388 1.00 83.81 91 ALA A O 1
ATOM 736 N N . ILE A 1 92 ? 2.665 -1.989 -15.592 1.00 83.75 92 ILE A N 1
ATOM 737 C CA . ILE A 1 92 ? 3.664 -3.045 -15.823 1.00 83.75 92 ILE A CA 1
ATOM 738 C C . ILE A 1 92 ? 3.382 -3.762 -17.147 1.00 83.75 92 ILE A C 1
ATOM 740 O O . ILE A 1 92 ? 4.285 -3.902 -17.968 1.00 83.75 92 ILE A O 1
ATOM 744 N N . LEU A 1 93 ? 2.128 -4.146 -17.394 1.00 83.69 93 LEU A N 1
ATOM 745 C CA . LEU A 1 93 ? 1.745 -4.870 -18.604 1.00 83.69 93 LEU A CA 1
ATOM 746 C C . LEU A 1 93 ? 1.950 -4.032 -19.877 1.00 83.69 93 LEU A C 1
ATOM 748 O O . LEU A 1 93 ? 2.453 -4.546 -20.872 1.00 83.69 93 LEU A O 1
ATOM 752 N N . ALA A 1 94 ? 1.634 -2.734 -19.830 1.00 80.50 94 ALA A N 1
ATOM 753 C CA . ALA A 1 94 ? 1.844 -1.806 -20.941 1.00 80.50 94 ALA A CA 1
ATOM 754 C C . ALA A 1 94 ? 3.332 -1.561 -21.256 1.00 80.50 94 ALA A C 1
ATOM 756 O O . ALA A 1 94 ? 3.669 -1.209 -22.386 1.00 80.50 94 ALA A O 1
ATOM 757 N N . ASN A 1 95 ? 4.225 -1.748 -20.278 1.00 77.25 95 ASN A N 1
ATOM 758 C CA . ASN A 1 95 ? 5.669 -1.567 -20.440 1.00 77.25 95 ASN A CA 1
ATOM 759 C C . ASN A 1 95 ? 6.417 -2.835 -20.873 1.00 77.25 95 ASN A C 1
ATOM 761 O O . ASN A 1 95 ? 7.611 -2.750 -21.164 1.00 77.25 95 ASN A O 1
ATOM 765 N N . THR A 1 96 ? 5.756 -3.994 -20.926 1.00 78.06 96 THR A N 1
ATOM 766 C CA . THR A 1 96 ? 6.376 -5.264 -21.326 1.00 78.06 96 THR A CA 1
ATOM 767 C C . THR A 1 96 ? 6.120 -5.531 -22.814 1.00 78.06 96 THR A C 1
ATOM 769 O O . THR A 1 96 ? 5.060 -6.049 -23.177 1.00 78.06 96 THR A O 1
ATOM 772 N N . PRO A 1 97 ? 7.065 -5.194 -23.716 1.00 67.25 97 PRO A N 1
ATOM 773 C CA . PRO A 1 97 ? 6.901 -5.454 -25.140 1.00 67.25 97 PRO A CA 1
ATOM 774 C C . PRO A 1 97 ? 6.860 -6.964 -25.413 1.00 67.25 97 PRO A C 1
ATOM 776 O O . PRO A 1 97 ? 7.780 -7.688 -25.051 1.00 67.25 97 PRO A O 1
ATOM 779 N N . GLY A 1 98 ? 5.807 -7.430 -26.089 1.00 68.44 98 GLY A N 1
ATOM 780 C CA . GLY A 1 98 ? 5.724 -8.787 -26.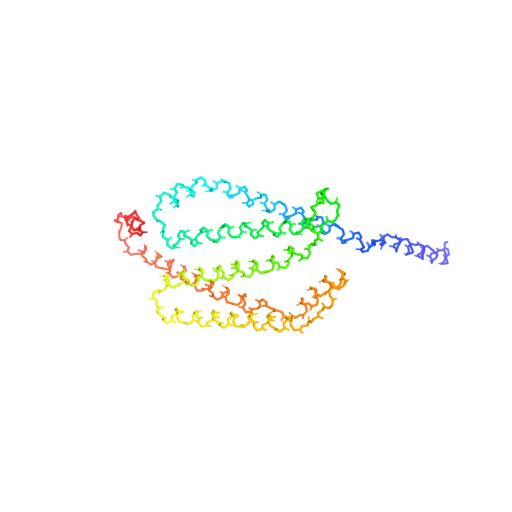646 1.00 68.44 98 GLY A CA 1
ATOM 781 C C . GLY A 1 98 ? 4.919 -9.819 -25.847 1.00 68.44 98 GLY A C 1
ATOM 782 O O . GLY A 1 98 ? 4.613 -10.862 -26.410 1.00 68.44 98 GLY A O 1
ATOM 783 N N . SER A 1 99 ? 4.517 -9.547 -24.598 1.00 60.09 99 SER A N 1
ATOM 784 C CA . SER A 1 99 ? 3.759 -10.530 -23.792 1.00 60.09 99 SER A CA 1
ATOM 785 C C . SER A 1 99 ? 2.260 -10.582 -24.114 1.00 60.09 99 SER A C 1
ATOM 787 O O . SER A 1 99 ? 1.658 -11.648 -24.060 1.00 60.09 99 SER A O 1
ATOM 789 N N . PHE A 1 100 ? 1.641 -9.458 -24.483 1.00 61.06 100 PHE A N 1
ATOM 790 C CA . PHE A 1 100 ? 0.229 -9.414 -24.868 1.00 61.06 100 PHE A CA 1
ATOM 791 C C . PHE A 1 100 ? 0.069 -8.480 -26.066 1.00 61.06 100 PHE A C 1
ATOM 793 O O . PHE A 1 100 ? 0.447 -7.314 -26.002 1.00 61.06 100 PHE A O 1
ATOM 800 N N . GLY A 1 101 ? -0.493 -8.976 -27.172 1.00 56.44 101 GLY A N 1
ATOM 801 C CA . GLY A 1 101 ? -0.680 -8.240 -28.435 1.00 56.44 101 GLY A CA 1
ATOM 802 C C . GLY A 1 101 ? -1.613 -7.020 -28.366 1.00 56.44 101 GLY A C 1
ATOM 803 O O . GLY A 1 101 ? -1.999 -6.484 -29.401 1.00 56.44 101 GLY A O 1
ATOM 804 N N . ILE A 1 102 ? -1.976 -6.562 -27.166 1.00 60.38 102 ILE A N 1
ATOM 805 C CA . ILE A 1 102 ? -2.794 -5.377 -26.939 1.00 60.38 102 ILE A CA 1
ATOM 806 C C . ILE A 1 102 ? -1.878 -4.150 -27.015 1.00 60.38 102 ILE A C 1
ATOM 808 O O . ILE A 1 102 ? -1.430 -3.605 -26.007 1.00 60.38 102 ILE A O 1
ATOM 812 N N . ARG A 1 103 ? -1.582 -3.702 -28.238 1.00 59.34 103 ARG A N 1
ATOM 813 C CA . ARG A 1 103 ? -1.015 -2.366 -28.464 1.00 59.34 103 ARG A CA 1
ATOM 814 C C . ARG A 1 103 ? -2.108 -1.338 -28.195 1.00 59.34 103 ARG A C 1
ATOM 816 O O . ARG A 1 103 ? -2.804 -0.917 -29.115 1.00 59.34 103 ARG A O 1
ATOM 823 N N . LEU A 1 104 ? -2.290 -0.965 -26.930 1.00 63.00 104 LEU A N 1
ATOM 824 C CA . LEU A 1 104 ? -3.147 0.166 -26.605 1.00 63.00 104 LEU A CA 1
ATOM 825 C C . LEU A 1 104 ? -2.565 1.413 -27.294 1.00 63.00 104 LEU A C 1
ATOM 827 O O . LEU A 1 104 ? -1.384 1.705 -27.104 1.00 63.00 104 LEU A O 1
ATOM 831 N N . PRO A 1 105 ? -3.361 2.175 -28.063 1.00 61.16 105 PRO A N 1
ATOM 832 C CA . PRO A 1 105 ? -2.924 3.416 -28.707 1.00 61.16 105 PRO A CA 1
ATOM 833 C C . PRO A 1 105 ? -2.667 4.563 -27.708 1.00 61.16 105 PRO A C 1
ATOM 835 O O . PRO A 1 105 ? -2.510 5.712 -28.112 1.00 61.16 105 PRO A O 1
ATOM 838 N N . ILE A 1 106 ? -2.619 4.268 -26.404 1.00 59.62 106 ILE A N 1
ATOM 839 C CA . ILE A 1 106 ? -2.281 5.214 -25.340 1.00 59.62 106 ILE A CA 1
ATOM 840 C C . ILE A 1 106 ? -0.769 5.447 -25.426 1.00 59.62 106 ILE A C 1
ATOM 842 O O . ILE A 1 106 ? 0.052 4.677 -24.936 1.00 59.62 106 ILE A O 1
ATOM 846 N N . SER A 1 107 ? -0.421 6.499 -26.150 1.00 52.62 107 SER A N 1
ATOM 847 C CA . SER A 1 107 ? 0.828 6.698 -26.880 1.00 52.62 107 SER A CA 1
ATOM 848 C C . SER A 1 107 ? 2.084 6.989 -26.057 1.00 52.62 107 SER A C 1
ATOM 850 O O . SER A 1 107 ? 3.122 7.237 -26.655 1.00 52.62 107 SER A O 1
ATOM 852 N N . HIS A 1 108 ? 2.079 6.895 -24.726 1.00 59.66 108 HIS A N 1
ATOM 853 C CA . HIS A 1 108 ? 3.324 6.955 -23.958 1.00 59.66 108 HIS A CA 1
ATOM 854 C C . HIS A 1 108 ? 3.227 6.137 -22.663 1.00 59.66 108 HIS A C 1
ATOM 856 O O . HIS A 1 108 ? 2.491 6.537 -21.761 1.00 59.66 108 HIS A O 1
ATOM 862 N N . PRO A 1 109 ? 4.014 5.057 -22.490 1.00 59.56 109 PRO A N 1
ATOM 863 C CA . PRO A 1 109 ? 4.057 4.304 -21.229 1.00 59.56 109 PRO A CA 1
ATOM 864 C C . PRO A 1 109 ? 4.415 5.179 -20.013 1.00 59.56 109 PRO A C 1
ATOM 866 O O . PRO A 1 109 ? 4.003 4.906 -18.886 1.00 59.56 109 PRO A O 1
ATOM 869 N N . VAL A 1 110 ? 5.128 6.281 -20.255 1.00 63.16 110 VAL A N 1
ATOM 870 C CA . VAL A 1 110 ? 5.500 7.287 -19.251 1.00 63.16 110 VAL A CA 1
ATOM 871 C C . VAL A 1 110 ? 4.274 8.017 -18.682 1.00 63.16 110 VAL A C 1
ATOM 873 O O . VAL A 1 110 ? 4.277 8.414 -17.518 1.00 63.16 110 VAL A O 1
ATOM 876 N N . PHE A 1 111 ? 3.199 8.154 -19.468 1.00 68.81 111 PHE A N 1
ATOM 877 C CA . PHE A 1 111 ? 1.987 8.860 -19.050 1.00 68.81 111 PHE A CA 1
ATOM 878 C C . PHE A 1 111 ? 1.202 8.103 -17.976 1.00 68.81 111 PHE A C 1
ATOM 880 O O . PHE A 1 111 ? 0.567 8.739 -17.144 1.00 68.81 111 PHE A O 1
ATOM 887 N N . LEU A 1 112 ? 1.267 6.767 -17.956 1.00 67.25 112 LEU A N 1
ATOM 888 C CA . LEU A 1 112 ? 0.615 5.949 -16.925 1.00 67.25 112 LEU A CA 1
ATOM 889 C C . LEU A 1 112 ? 1.506 5.723 -15.699 1.00 67.25 112 LEU A C 1
ATOM 891 O O . LEU A 1 112 ? 0.992 5.618 -14.587 1.00 67.25 112 LEU A O 1
ATOM 895 N N . LEU A 1 113 ? 2.833 5.703 -15.870 1.00 68.81 113 LEU A N 1
ATOM 896 C CA . LEU A 1 113 ? 3.749 5.555 -14.736 1.00 68.81 113 LEU A CA 1
ATOM 897 C C . LEU A 1 113 ? 3.712 6.767 -13.800 1.00 68.81 113 LEU A C 1
ATOM 899 O O . LEU A 1 113 ? 3.599 6.603 -12.587 1.00 68.81 113 LEU A O 1
ATOM 903 N N . ARG A 1 114 ? 3.758 7.981 -14.356 1.00 71.69 114 ARG A N 1
ATOM 904 C CA . ARG A 1 114 ? 3.807 9.222 -13.570 1.00 71.69 114 ARG A CA 1
ATOM 905 C C . ARG A 1 114 ? 2.644 9.382 -12.570 1.00 71.69 114 ARG A C 1
ATOM 907 O O . ARG A 1 114 ? 2.914 9.701 -11.415 1.00 71.69 114 ARG A O 1
ATOM 914 N N . PRO A 1 115 ? 1.368 9.147 -12.937 1.00 72.00 115 PRO A N 1
ATOM 915 C CA . PRO A 1 115 ? 0.272 9.180 -11.973 1.00 72.00 115 PRO A CA 1
ATOM 916 C C . PRO A 1 115 ? 0.296 7.989 -11.009 1.00 72.00 115 PRO A C 1
ATOM 918 O O . PRO A 1 115 ? -0.132 8.149 -9.870 1.00 72.00 115 PRO A O 1
ATOM 921 N N . SER A 1 116 ? 0.819 6.821 -11.413 1.00 73.31 116 SER A N 1
ATOM 922 C CA . SER A 1 116 ? 0.884 5.646 -10.529 1.00 73.31 116 SER A CA 1
ATOM 923 C C . SER A 1 116 ? 1.761 5.878 -9.292 1.00 73.31 116 SER A C 1
ATOM 925 O O . SER A 1 116 ? 1.398 5.446 -8.202 1.00 73.31 116 SER A O 1
ATOM 927 N N . GLU A 1 117 ? 2.846 6.648 -9.423 1.00 75.81 117 GLU A N 1
ATOM 928 C CA . GLU A 1 117 ? 3.690 7.037 -8.284 1.00 75.81 117 GLU A CA 1
ATOM 929 C C . GLU A 1 117 ? 2.935 7.935 -7.294 1.00 75.81 117 GLU A C 1
ATOM 931 O O . GLU A 1 117 ? 3.038 7.762 -6.077 1.00 75.81 117 GLU A O 1
ATOM 936 N N . GLY A 1 118 ? 2.121 8.860 -7.812 1.00 78.25 118 GLY A N 1
ATOM 937 C CA . GLY A 1 118 ? 1.251 9.704 -6.994 1.00 78.25 118 GLY A CA 1
ATOM 938 C C . GLY A 1 118 ? 0.164 8.901 -6.277 1.00 78.25 118 GLY A C 1
ATOM 939 O O . GLY A 1 118 ? -0.097 9.140 -5.100 1.00 78.25 118 GLY A O 1
ATOM 940 N N . LEU A 1 119 ? -0.434 7.914 -6.952 1.00 79.00 119 LEU A N 1
ATOM 941 C CA . LEU A 1 119 ? -1.457 7.046 -6.360 1.00 79.00 119 LEU A CA 1
ATOM 942 C C . LEU A 1 119 ? -0.909 6.256 -5.166 1.00 79.00 119 LEU A C 1
ATOM 944 O O . LEU A 1 119 ? -1.530 6.268 -4.103 1.00 79.00 119 LEU A O 1
ATOM 948 N N . SER A 1 120 ? 0.273 5.643 -5.292 1.00 79.06 120 SER A N 1
ATOM 949 C CA . SER A 1 120 ? 0.906 4.929 -4.173 1.00 79.06 120 SER A CA 1
ATOM 950 C C . SER A 1 120 ? 1.137 5.846 -2.970 1.00 79.06 120 SER A C 1
ATOM 952 O O . SER A 1 120 ? 0.889 5.448 -1.830 1.00 79.06 120 SER A O 1
ATOM 954 N N . PHE A 1 121 ? 1.546 7.098 -3.202 1.00 82.31 121 PHE A N 1
ATOM 955 C CA . PHE A 1 121 ? 1.694 8.075 -2.123 1.00 82.31 121 PHE A CA 1
ATOM 956 C C . PHE A 1 121 ? 0.362 8.354 -1.415 1.00 82.31 121 PHE A C 1
ATOM 958 O O . PHE A 1 121 ? 0.305 8.347 -0.186 1.00 82.31 121 PHE A O 1
ATOM 965 N N . VAL A 1 122 ? -0.723 8.540 -2.168 1.00 85.31 122 VAL A N 1
ATOM 966 C CA . VAL A 1 122 ? -2.052 8.786 -1.593 1.00 85.31 122 VAL A CA 1
ATOM 967 C C . VAL A 1 122 ? -2.557 7.572 -0.809 1.00 85.31 122 VAL A C 1
ATOM 969 O O . VAL A 1 122 ? -3.147 7.759 0.256 1.00 85.31 122 VAL A O 1
ATOM 972 N N . VAL A 1 123 ? -2.312 6.340 -1.274 1.00 83.94 123 VAL A N 1
ATOM 973 C CA . VAL A 1 123 ? -2.683 5.116 -0.538 1.00 83.94 123 VAL A CA 1
ATOM 974 C C . VAL A 1 123 ? -1.939 5.075 0.791 1.00 83.94 123 VAL A C 1
ATOM 976 O O . VAL A 1 123 ? -2.565 4.953 1.845 1.00 83.94 123 VAL A O 1
ATOM 979 N N . VAL A 1 124 ? -0.614 5.241 0.759 1.00 82.50 124 VAL A N 1
ATOM 980 C CA . VAL A 1 124 ? 0.223 5.235 1.964 1.00 82.50 124 VAL A CA 1
ATOM 981 C C . VAL A 1 124 ? -0.222 6.332 2.931 1.00 82.50 124 VAL A C 1
ATOM 983 O O . VAL A 1 124 ? -0.498 6.045 4.096 1.00 82.50 124 VAL A O 1
ATOM 986 N N . PHE A 1 125 ? -0.414 7.556 2.445 1.00 85.31 125 PHE A N 1
ATOM 987 C CA . PHE A 1 125 ? -0.918 8.670 3.244 1.00 85.31 125 PHE A CA 1
ATOM 988 C C . PHE A 1 125 ? -2.283 8.357 3.877 1.00 85.31 125 PHE A C 1
ATOM 990 O O . PHE A 1 125 ? -2.490 8.552 5.076 1.00 85.31 125 PHE A O 1
ATOM 997 N N . SER A 1 126 ? -3.204 7.788 3.096 1.00 86.50 126 SER A N 1
ATOM 998 C CA . SER A 1 126 ? -4.529 7.385 3.575 1.00 86.50 126 SER A CA 1
ATOM 999 C C . SER A 1 126 ? -4.423 6.339 4.683 1.00 86.50 126 SER A C 1
ATOM 1001 O O . SER A 1 126 ? -5.057 6.487 5.728 1.00 86.50 126 SER A O 1
ATOM 1003 N N . THR A 1 127 ? -3.585 5.311 4.505 1.00 84.50 127 THR A N 1
ATOM 1004 C CA . THR A 1 127 ? -3.377 4.283 5.536 1.00 84.50 127 THR A CA 1
ATOM 1005 C C . THR A 1 127 ? -2.821 4.869 6.832 1.00 84.50 127 THR A C 1
ATOM 1007 O O . THR A 1 127 ? -3.254 4.458 7.908 1.00 84.50 127 THR A O 1
ATOM 1010 N N . GLN A 1 128 ? -1.943 5.872 6.766 1.00 86.50 128 GLN A N 1
ATOM 1011 C CA . GLN A 1 128 ? -1.422 6.545 7.957 1.00 86.50 128 GLN A CA 1
ATOM 1012 C C . GLN A 1 128 ? -2.510 7.322 8.704 1.00 86.50 128 GLN A C 1
ATOM 1014 O O . GLN A 1 128 ? -2.629 7.179 9.923 1.00 86.50 128 GLN A O 1
ATOM 1019 N N . VAL A 1 129 ? -3.349 8.083 7.992 1.00 87.19 129 VAL A N 1
ATOM 1020 C CA . VAL A 1 129 ? -4.474 8.826 8.592 1.00 87.19 129 VAL A CA 1
ATOM 1021 C C . VAL A 1 129 ? -5.425 7.879 9.325 1.00 87.19 129 VAL A C 1
ATOM 1023 O O . VAL A 1 129 ? -5.801 8.118 10.474 1.00 87.19 129 VAL A O 1
ATOM 1026 N N . VAL A 1 130 ? -5.763 6.755 8.694 1.00 85.44 130 VAL A N 1
ATOM 1027 C CA . VAL A 1 130 ? -6.606 5.704 9.280 1.00 85.44 130 VAL A CA 1
ATOM 1028 C C . VAL A 1 130 ? -6.004 5.176 10.579 1.00 85.44 130 VAL A C 1
ATOM 1030 O O . VAL A 1 130 ? -6.701 5.005 11.585 1.00 85.44 130 VAL A O 1
ATOM 1033 N N . LEU A 1 131 ? -4.696 4.927 10.563 1.00 84.75 131 LEU A N 1
ATOM 1034 C CA . LEU A 1 131 ? -3.967 4.387 11.699 1.00 84.75 131 LEU A CA 1
ATOM 1035 C C . LEU A 1 131 ? -3.946 5.389 12.866 1.00 84.75 131 LEU A C 1
ATOM 1037 O O . LEU A 1 131 ? -4.168 4.989 14.011 1.00 84.75 131 LEU A O 1
ATOM 1041 N N . GLN A 1 132 ? -3.810 6.688 12.580 1.00 88.00 132 GLN A N 1
ATOM 1042 C CA . GLN A 1 132 ? -3.915 7.756 13.579 1.00 88.00 132 GLN A CA 1
ATOM 1043 C C . GLN A 1 132 ? -5.308 7.842 14.202 1.00 88.00 132 GLN A C 1
ATOM 1045 O O . GLN A 1 132 ? -5.427 7.876 15.429 1.00 88.00 132 GLN A O 1
ATOM 1050 N N . ILE A 1 133 ? -6.369 7.801 13.386 1.00 86.06 133 ILE A N 1
ATOM 1051 C CA . ILE A 1 133 ? -7.755 7.800 13.882 1.00 86.06 133 ILE A CA 1
ATOM 1052 C C . ILE A 1 133 ? -7.980 6.599 14.808 1.00 86.06 133 ILE A C 1
ATOM 1054 O O . ILE A 1 133 ? -8.514 6.743 15.910 1.00 86.06 133 ILE A O 1
ATOM 1058 N N . ARG A 1 134 ? -7.515 5.410 14.404 1.00 84.06 134 ARG A N 1
ATOM 1059 C CA . ARG A 1 134 ? -7.656 4.186 15.202 1.00 84.06 134 ARG A CA 1
ATOM 1060 C C . ARG A 1 134 ? -6.941 4.293 16.548 1.00 84.06 134 ARG A C 1
ATOM 1062 O O . ARG A 1 134 ? -7.505 3.911 17.574 1.00 84.06 134 ARG A O 1
ATOM 1069 N N . VAL A 1 135 ? -5.718 4.820 16.562 1.00 83.62 135 VAL A N 1
ATOM 1070 C CA . VAL A 1 135 ? -4.949 5.033 17.797 1.00 83.62 135 VAL A CA 1
ATOM 1071 C C . VAL A 1 135 ? -5.613 6.081 18.687 1.00 83.62 135 VAL A C 1
ATOM 1073 O O . VAL A 1 135 ? -5.710 5.872 19.898 1.00 83.62 135 VAL A O 1
ATOM 1076 N N . HIS A 1 136 ? -6.123 7.165 18.103 1.00 86.19 136 HIS A N 1
ATOM 1077 C CA . HIS A 1 136 ? -6.828 8.214 18.830 1.00 86.19 136 HIS A CA 1
ATOM 1078 C C . HIS A 1 136 ? -8.044 7.662 19.587 1.00 86.19 136 HIS A C 1
ATOM 1080 O O . HIS A 1 136 ? -8.142 7.821 20.808 1.00 86.19 136 HIS A O 1
ATOM 1086 N N . VAL A 1 137 ? -8.911 6.923 18.884 1.00 85.31 137 VAL A N 1
ATOM 1087 C CA . VAL A 1 137 ? -10.086 6.266 19.478 1.00 85.31 137 VAL A CA 1
ATOM 1088 C C . VAL A 1 137 ? -9.661 5.266 20.554 1.00 85.31 137 VAL A C 1
ATOM 1090 O O . VAL A 1 137 ? -10.266 5.191 21.623 1.00 85.31 137 VAL A O 1
ATOM 1093 N N . MET A 1 138 ? -8.583 4.517 20.309 1.00 83.94 138 MET A N 1
ATOM 1094 C CA . MET A 1 138 ? -8.129 3.481 21.224 1.00 83.94 138 MET A CA 1
ATOM 1095 C C . MET A 1 138 ? -7.584 4.056 22.533 1.00 83.94 138 MET A C 1
ATOM 1097 O O . MET A 1 138 ? -7.873 3.494 23.589 1.00 83.94 138 MET A O 1
ATOM 1101 N N . TYR A 1 139 ? -6.759 5.103 22.511 1.00 83.00 139 TYR A N 1
ATOM 1102 C CA . TYR A 1 139 ? -6.059 5.555 23.718 1.00 83.00 139 TYR A CA 1
ATOM 1103 C C . TYR A 1 139 ? -6.840 6.555 24.559 1.00 83.00 139 TYR A C 1
ATOM 1105 O O . TYR A 1 139 ? -6.551 6.636 25.751 1.00 83.00 139 TYR A O 1
ATOM 1113 N N . ARG A 1 140 ? -7.807 7.288 23.982 1.00 87.62 140 ARG A N 1
ATOM 1114 C CA . ARG A 1 140 ? -8.630 8.320 24.656 1.00 87.62 140 ARG A CA 1
ATOM 1115 C C . ARG A 1 140 ? -7.825 9.328 25.504 1.00 87.62 140 ARG A C 1
ATOM 1117 O O . ARG A 1 140 ? -8.392 10.092 26.275 1.00 87.62 140 ARG A O 1
ATOM 1124 N N . ASN A 1 141 ? -6.501 9.340 25.350 1.00 88.75 141 ASN A N 1
ATOM 1125 C CA . ASN A 1 141 ? -5.563 10.185 26.061 1.00 88.75 141 ASN A CA 1
ATOM 1126 C C . ASN A 1 141 ? -5.082 11.265 25.078 1.00 88.75 141 ASN A C 1
ATOM 1128 O O . ASN A 1 141 ? -4.456 10.934 24.058 1.00 88.75 141 ASN A O 1
ATOM 1132 N N . PRO A 1 142 ? -5.364 12.550 25.359 1.00 87.38 142 PRO A N 1
ATOM 1133 C CA . PRO A 1 142 ? -5.022 13.640 24.454 1.00 87.38 142 PRO A CA 1
ATOM 1134 C C . PRO A 1 142 ? -3.508 13.827 24.310 1.00 87.38 142 PRO A C 1
ATOM 1136 O O . PRO A 1 142 ? -3.056 14.232 23.242 1.00 87.38 142 PRO A O 1
ATOM 1139 N N . TYR A 1 143 ? -2.709 13.493 25.328 1.00 91.88 143 TYR A N 1
ATOM 1140 C CA . TYR A 1 143 ? -1.253 13.652 25.280 1.00 91.88 143 TYR A CA 1
ATOM 1141 C C . TYR A 1 143 ? -0.609 12.700 24.270 1.00 91.88 143 TYR A C 1
ATOM 1143 O O . TYR A 1 143 ? 0.183 13.130 23.434 1.00 91.88 143 TYR A O 1
ATOM 1151 N N . LEU A 1 144 ? -1.010 11.423 24.286 1.00 86.25 144 LEU A N 1
ATOM 1152 C CA . LEU A 1 144 ? -0.489 10.423 23.350 1.00 86.25 144 LEU A CA 1
ATOM 1153 C C . LEU A 1 144 ? -0.900 10.736 21.903 1.00 86.25 144 LEU A C 1
ATOM 1155 O O . LEU A 1 144 ? -0.118 10.548 20.977 1.00 86.25 144 LEU A O 1
ATOM 1159 N N . THR A 1 145 ? -2.122 11.254 21.722 1.00 87.75 145 THR A N 1
ATOM 1160 C CA . THR A 1 145 ? -2.619 11.682 20.406 1.00 87.75 145 THR A CA 1
ATOM 1161 C C . THR A 1 145 ? -1.791 12.847 19.868 1.00 87.75 145 THR A C 1
ATOM 1163 O O . THR A 1 145 ? -1.341 12.793 18.729 1.00 87.75 145 THR A O 1
ATOM 1166 N N . LYS A 1 146 ? -1.545 13.879 20.689 1.00 91.88 146 LYS A N 1
ATOM 1167 C CA . LYS A 1 146 ? -0.720 15.032 20.295 1.00 91.88 146 LYS A CA 1
ATOM 1168 C C . LYS A 1 146 ? 0.695 14.601 19.915 1.00 91.88 146 LYS A C 1
ATOM 1170 O O . LYS A 1 146 ? 1.196 15.037 18.887 1.00 91.88 146 LYS A O 1
ATOM 1175 N N . PHE A 1 147 ? 1.307 13.716 20.702 1.00 89.75 147 PHE A N 1
ATOM 1176 C CA . PHE A 1 147 ? 2.637 13.184 20.406 1.00 89.75 147 PHE A CA 1
ATOM 1177 C C . PHE A 1 147 ? 2.671 12.445 19.060 1.00 89.75 147 PHE A C 1
ATOM 1179 O O . PHE A 1 147 ? 3.476 12.787 18.201 1.00 89.75 147 PHE A O 1
ATOM 1186 N N . ASN A 1 148 ? 1.752 11.502 18.823 1.00 87.88 148 ASN A N 1
ATOM 1187 C CA . ASN A 1 148 ? 1.692 10.778 17.547 1.00 87.88 148 ASN A CA 1
ATOM 1188 C C . ASN A 1 148 ? 1.405 11.699 16.353 1.00 87.88 148 ASN A C 1
ATOM 1190 O O . ASN A 1 148 ? 1.970 11.496 15.280 1.00 87.88 148 ASN A O 1
ATOM 1194 N N . PHE A 1 149 ? 0.580 12.730 16.542 1.00 88.62 149 PHE A N 1
ATOM 1195 C CA . PHE A 1 149 ? 0.311 13.722 15.506 1.00 88.62 149 PHE A CA 1
ATOM 1196 C C . PHE A 1 149 ? 1.565 14.530 15.137 1.00 88.62 149 PHE A C 1
ATOM 1198 O O . PHE A 1 149 ? 1.806 14.768 13.959 1.00 88.62 149 PHE A O 1
ATOM 1205 N N . VAL A 1 150 ? 2.406 14.896 16.112 1.00 91.38 150 VAL A N 1
ATOM 1206 C CA . VAL A 1 150 ? 3.689 15.571 15.841 1.00 91.38 150 VAL A CA 1
ATOM 1207 C C . VAL A 1 150 ? 4.623 14.677 15.022 1.00 91.38 150 VAL A C 1
ATOM 1209 O O . VAL A 1 150 ? 5.201 15.150 14.046 1.00 91.38 150 VAL A O 1
ATOM 1212 N N . PHE A 1 151 ? 4.733 13.387 15.362 1.00 87.44 151 PHE A N 1
ATOM 1213 C CA . PHE A 1 151 ? 5.526 12.433 14.573 1.00 87.44 151 PHE A CA 1
ATOM 1214 C C . PHE A 1 151 ? 4.998 12.282 13.147 1.00 87.44 151 PHE A C 1
ATOM 1216 O O . PHE A 1 151 ? 5.787 12.279 12.208 1.00 87.44 151 PHE A O 1
ATOM 1223 N N . PHE A 1 152 ? 3.675 12.229 12.983 1.00 87.81 152 PHE A N 1
ATOM 1224 C CA . PHE A 1 152 ? 3.041 12.183 11.670 1.00 87.81 152 PHE A CA 1
ATOM 1225 C C . PHE A 1 152 ? 3.375 13.427 10.834 1.00 87.81 152 PHE A C 1
ATOM 1227 O O . PHE A 1 152 ? 3.822 13.308 9.700 1.00 87.81 152 PHE A O 1
ATOM 1234 N N . VAL A 1 153 ? 3.236 14.631 11.396 1.00 90.44 153 VAL A N 1
ATOM 1235 C CA . VAL A 1 153 ? 3.580 15.873 10.681 1.00 90.44 153 VAL A CA 1
ATOM 1236 C C . VAL A 1 153 ? 5.068 15.910 10.320 1.00 90.44 153 VAL A C 1
ATOM 1238 O O . VAL A 1 153 ? 5.414 16.266 9.194 1.00 90.44 153 VAL A O 1
ATOM 1241 N N . ALA A 1 154 ? 5.950 15.502 11.236 1.00 89.62 154 ALA A N 1
ATOM 1242 C CA . ALA A 1 154 ? 7.386 15.425 10.978 1.00 89.62 154 ALA A CA 1
ATOM 1243 C C . ALA A 1 154 ? 7.727 14.435 9.848 1.00 89.62 154 ALA A C 1
ATOM 1245 O O . ALA A 1 154 ? 8.595 14.715 9.017 1.00 89.62 154 ALA A O 1
ATOM 1246 N N . GLU A 1 155 ? 7.023 13.305 9.779 1.00 87.69 155 GLU A N 1
ATOM 1247 C CA . GLU A 1 155 ? 7.153 12.332 8.697 1.00 87.69 155 GLU A CA 1
ATOM 1248 C C . GLU A 1 155 ? 6.710 12.924 7.352 1.00 87.69 155 GLU A C 1
ATOM 1250 O O . GLU A 1 155 ? 7.465 12.859 6.381 1.00 87.69 155 GLU A O 1
ATOM 1255 N N . ILE A 1 156 ? 5.545 13.581 7.300 1.00 87.25 156 ILE A N 1
ATOM 1256 C CA . ILE A 1 156 ? 5.044 14.235 6.081 1.00 87.25 156 ILE A CA 1
ATOM 1257 C C . ILE A 1 156 ? 6.018 15.306 5.585 1.00 87.25 156 ILE A C 1
ATOM 1259 O O . ILE A 1 156 ? 6.328 15.347 4.394 1.00 87.25 156 ILE A O 1
ATOM 1263 N N . ILE A 1 157 ? 6.552 16.133 6.487 1.00 90.94 157 ILE A N 1
ATOM 1264 C CA . ILE A 1 157 ? 7.565 17.139 6.144 1.00 90.94 157 ILE A CA 1
ATOM 1265 C C . ILE A 1 157 ? 8.823 16.465 5.590 1.00 90.94 157 ILE A C 1
ATOM 1267 O O . ILE A 1 157 ? 9.365 16.930 4.591 1.00 90.94 157 ILE A O 1
ATOM 1271 N N . SER A 1 158 ? 9.269 15.360 6.191 1.00 87.25 158 SER A N 1
ATOM 1272 C CA . SER A 1 158 ? 10.454 14.625 5.732 1.00 87.25 158 SER A CA 1
ATOM 1273 C C . SER A 1 158 ? 10.259 14.056 4.324 1.00 87.25 158 SER A C 1
ATOM 1275 O O . SER A 1 158 ? 11.146 14.192 3.480 1.00 87.25 158 SER A O 1
ATOM 1277 N N . ILE A 1 159 ? 9.087 13.476 4.041 1.00 83.12 159 ILE A N 1
ATOM 1278 C CA . ILE A 1 159 ? 8.761 12.939 2.713 1.00 83.12 159 ILE A CA 1
ATOM 1279 C C . ILE A 1 159 ? 8.655 14.072 1.683 1.00 83.12 159 ILE A C 1
ATOM 1281 O O . ILE A 1 159 ? 9.230 13.964 0.600 1.00 83.12 159 ILE A O 1
ATOM 1285 N N . LEU A 1 160 ? 7.985 15.179 2.022 1.00 84.94 160 LEU A N 1
ATOM 1286 C CA . LEU A 1 160 ? 7.861 16.345 1.140 1.00 84.94 160 LEU A CA 1
ATOM 1287 C C . LEU A 1 160 ? 9.213 17.001 0.852 1.00 84.94 160 LEU A C 1
ATOM 1289 O O . LEU A 1 160 ? 9.506 17.304 -0.302 1.00 84.94 160 LEU A O 1
ATOM 1293 N N . ALA A 1 161 ? 10.056 17.187 1.869 1.00 86.94 161 ALA A N 1
ATOM 1294 C CA . ALA A 1 161 ? 11.398 17.740 1.710 1.00 86.94 161 ALA A CA 1
ATOM 1295 C C . ALA A 1 161 ? 12.263 16.843 0.818 1.00 86.94 161 ALA A C 1
ATOM 1297 O O . ALA A 1 161 ? 12.970 17.325 -0.068 1.00 86.94 161 ALA A O 1
ATOM 1298 N N . MET A 1 162 ? 12.161 15.525 1.002 1.00 82.50 162 MET A N 1
ATOM 1299 C CA . MET A 1 162 ? 12.848 14.561 0.156 1.00 82.50 162 MET A CA 1
ATOM 1300 C C . MET A 1 162 ? 12.357 14.630 -1.293 1.00 82.50 162 MET A C 1
ATOM 1302 O O . MET A 1 162 ? 13.185 14.662 -2.204 1.00 82.50 162 MET A O 1
ATOM 1306 N N . TRP A 1 163 ? 11.044 14.705 -1.514 1.00 79.94 163 TRP A N 1
ATOM 1307 C CA . TRP A 1 163 ? 10.459 14.809 -2.849 1.00 79.94 163 TRP A CA 1
ATOM 1308 C C . TRP A 1 163 ? 10.851 16.118 -3.547 1.00 79.94 163 TRP A C 1
ATOM 1310 O O . TRP A 1 163 ? 11.313 16.091 -4.687 1.00 79.94 163 TRP A O 1
ATOM 1320 N N . ALA A 1 164 ? 10.795 17.247 -2.837 1.00 84.06 164 ALA A N 1
ATOM 1321 C CA . ALA A 1 164 ? 11.262 18.540 -3.334 1.00 84.06 164 ALA A CA 1
ATOM 1322 C C . ALA A 1 164 ? 12.760 18.513 -3.689 1.00 84.06 164 ALA A C 1
ATOM 1324 O O . ALA A 1 164 ? 13.161 19.042 -4.724 1.00 84.06 164 ALA A O 1
ATOM 1325 N N . SER A 1 165 ? 13.586 17.827 -2.887 1.00 81.62 165 SER A N 1
ATOM 1326 C CA . SER A 1 165 ? 15.016 17.651 -3.181 1.00 81.62 165 SER A CA 1
ATOM 1327 C C . SER A 1 165 ? 15.291 16.755 -4.397 1.00 81.62 165 SER A C 1
ATOM 1329 O O . SER A 1 165 ? 16.381 16.816 -4.965 1.00 81.62 165 SER A O 1
ATOM 1331 N N . ALA A 1 166 ? 14.340 15.891 -4.767 1.00 72.62 166 ALA A N 1
ATOM 1332 C CA . ALA A 1 166 ? 14.450 14.986 -5.907 1.00 72.62 166 ALA A CA 1
ATOM 1333 C C . ALA A 1 166 ? 13.936 15.632 -7.205 1.00 72.62 166 ALA A C 1
ATOM 1335 O O . ALA A 1 166 ? 14.505 15.391 -8.265 1.00 72.62 166 ALA A O 1
ATOM 1336 N N . GLY A 1 167 ? 12.908 16.483 -7.121 1.00 65.88 167 GLY A N 1
ATOM 1337 C CA . GLY A 1 167 ? 12.290 17.149 -8.272 1.00 65.88 167 GLY A CA 1
ATOM 1338 C C . GLY A 1 167 ? 13.109 18.279 -8.908 1.00 65.88 167 GLY A C 1
ATOM 1339 O O . GLY A 1 167 ? 12.754 18.729 -9.987 1.00 65.88 167 GLY A O 1
ATOM 1340 N N . GLY A 1 168 ? 14.196 18.735 -8.273 1.00 56.53 168 GLY A N 1
ATOM 1341 C CA . GLY A 1 168 ? 15.047 19.817 -8.795 1.00 56.53 168 GLY A CA 1
ATOM 1342 C C . GLY A 1 168 ? 16.129 19.384 -9.790 1.00 56.53 168 GLY A C 1
ATOM 1343 O O . GLY A 1 168 ? 16.872 20.225 -10.283 1.00 56.53 168 GLY A O 1
ATOM 1344 N N . SER A 1 169 ? 16.274 18.085 -10.062 1.00 57.44 169 SER A N 1
ATOM 1345 C CA . SER A 1 169 ? 17.172 17.603 -11.115 1.00 57.44 169 SER A CA 1
ATOM 1346 C C . SER A 1 169 ? 16.344 17.340 -12.363 1.00 57.44 169 SER A C 1
ATOM 1348 O O . SER A 1 169 ? 15.724 16.285 -12.468 1.00 57.44 169 SER A O 1
ATOM 1350 N N . ASP A 1 170 ? 16.329 18.290 -13.298 1.00 56.12 170 ASP A N 1
ATOM 1351 C CA . ASP A 1 170 ? 15.805 18.093 -14.651 1.00 56.12 170 ASP A CA 1
ATOM 1352 C C . ASP A 1 170 ? 16.652 17.031 -15.365 1.00 56.12 170 ASP A C 1
ATOM 1354 O O . ASP A 1 170 ? 17.586 17.316 -16.118 1.00 56.12 170 ASP A O 1
ATOM 1358 N N . VAL A 1 171 ? 16.380 15.761 -15.072 1.00 56.19 171 VAL A N 1
ATOM 1359 C CA . VAL A 1 171 ? 16.990 14.652 -15.790 1.00 56.19 171 VAL A CA 1
ATOM 1360 C C . VAL A 1 171 ? 16.354 14.665 -17.173 1.00 56.19 171 VAL A C 1
ATOM 1362 O O . VAL A 1 171 ? 15.170 14.369 -17.315 1.00 56.19 171 VAL A O 1
ATOM 1365 N N . ASN A 1 172 ? 17.120 15.055 -18.192 1.00 53.53 172 ASN A N 1
ATOM 1366 C CA . ASN A 1 172 ? 16.701 14.969 -19.588 1.00 53.53 172 ASN A CA 1
ATOM 1367 C C . ASN A 1 172 ? 16.286 13.519 -19.901 1.00 53.53 172 ASN A C 1
ATOM 1369 O O . ASN A 1 172 ? 17.122 12.650 -20.134 1.00 53.53 172 ASN A O 1
ATOM 1373 N N . LEU A 1 173 ? 14.975 13.260 -19.887 1.00 52.94 173 LEU A N 1
ATOM 1374 C CA . LEU A 1 173 ? 14.336 11.948 -20.046 1.00 52.94 173 LEU A CA 1
ATOM 1375 C C . LEU A 1 173 ? 14.335 11.446 -21.506 1.00 52.94 173 LEU A C 1
ATOM 1377 O O . LEU A 1 173 ? 13.470 10.667 -21.902 1.00 52.94 173 LEU A O 1
ATOM 1381 N N . SER A 1 174 ? 15.279 11.893 -22.336 1.00 59.59 174 SER A N 1
ATOM 1382 C CA . SER A 1 174 ? 15.349 11.514 -23.752 1.00 59.59 174 SER A CA 1
ATOM 1383 C C . SER A 1 174 ? 15.792 10.061 -23.971 1.00 59.59 174 SER A C 1
ATOM 1385 O O . SER A 1 174 ? 15.628 9.537 -25.070 1.00 59.59 174 SER A O 1
ATOM 1387 N N . SER A 1 175 ? 16.294 9.381 -22.936 1.00 51.22 175 SER A N 1
ATOM 1388 C CA . SER A 1 175 ? 16.772 8.000 -23.014 1.00 51.22 175 SER A CA 1
ATOM 1389 C C . SER A 1 175 ? 15.996 7.072 -22.061 1.00 51.22 175 SER A C 1
ATOM 1391 O O . SER A 1 175 ? 16.105 7.196 -20.839 1.00 51.22 175 SER A O 1
ATOM 1393 N N . PRO A 1 176 ? 15.225 6.095 -22.581 1.00 54.59 176 PRO A N 1
ATOM 1394 C CA . PRO A 1 176 ? 14.486 5.125 -21.767 1.00 54.59 176 PRO A CA 1
ATOM 1395 C C . PRO A 1 176 ? 15.385 4.127 -21.019 1.00 54.59 176 PRO A C 1
ATOM 1397 O O . PRO A 1 176 ? 14.903 3.419 -20.140 1.00 54.59 176 PRO A O 1
ATOM 1400 N N . VAL A 1 177 ? 16.681 4.062 -21.338 1.00 54.94 177 VAL A N 1
ATOM 1401 C CA . VAL A 1 177 ? 17.652 3.210 -20.628 1.00 54.94 177 VAL A CA 1
ATOM 1402 C C . VAL A 1 177 ? 18.151 3.900 -19.351 1.00 54.94 177 VAL A C 1
ATOM 1404 O O . VAL A 1 177 ? 18.450 3.237 -18.355 1.00 54.94 177 VAL A O 1
ATOM 1407 N N . ASP A 1 178 ? 18.143 5.234 -19.335 1.00 55.53 178 ASP A N 1
ATOM 1408 C CA . ASP A 1 178 ? 18.610 6.026 -18.197 1.00 55.53 178 ASP A CA 1
ATOM 1409 C C . ASP A 1 178 ? 17.577 6.127 -17.067 1.00 55.53 178 ASP A C 1
ATOM 1411 O O . ASP A 1 178 ? 17.955 6.360 -15.921 1.00 55.53 178 ASP A O 1
ATOM 1415 N N . SER A 1 179 ? 16.293 5.858 -17.328 1.00 54.38 179 SER A N 1
ATOM 1416 C CA . SER A 1 179 ? 15.241 5.857 -16.297 1.00 54.38 179 SER A CA 1
ATOM 1417 C C . SER A 1 179 ? 15.406 4.712 -15.289 1.00 54.38 179 SER A C 1
ATOM 1419 O O . SER A 1 179 ? 15.249 4.912 -14.085 1.00 54.38 179 SER A O 1
ATOM 1421 N N . LEU A 1 180 ? 15.800 3.523 -15.758 1.00 53.47 180 LEU A N 1
ATOM 1422 C CA . LEU A 1 180 ? 16.049 2.367 -14.897 1.00 53.47 180 LEU A CA 1
ATOM 1423 C C . LEU A 1 180 ? 17.334 2.570 -14.079 1.00 53.47 180 LEU A C 1
ATOM 1425 O O . LEU A 1 180 ? 17.357 2.306 -12.879 1.00 53.47 180 LEU A O 1
ATOM 1429 N N . SER A 1 181 ? 18.381 3.107 -14.718 1.00 53.28 181 SER A N 1
ATOM 1430 C CA . SER A 1 181 ? 19.638 3.497 -14.065 1.00 53.28 181 SER A CA 1
ATOM 1431 C C . SER A 1 181 ? 19.413 4.576 -13.001 1.00 53.28 181 SER A C 1
ATOM 1433 O O . SER A 1 181 ? 19.912 4.449 -11.886 1.00 53.28 181 SER A O 1
ATOM 1435 N N . ALA A 1 182 ? 18.585 5.587 -13.281 1.00 56.25 182 ALA A N 1
ATOM 1436 C CA . ALA A 1 182 ? 18.201 6.619 -12.320 1.00 56.25 182 ALA A CA 1
ATOM 1437 C C . ALA A 1 182 ? 17.392 6.052 -11.140 1.00 56.25 182 ALA A C 1
ATOM 1439 O O . ALA A 1 182 ? 17.627 6.450 -9.999 1.00 56.25 182 ALA A O 1
ATOM 1440 N N . TYR A 1 183 ? 16.515 5.071 -11.380 1.00 54.12 183 TYR A N 1
ATOM 1441 C CA . TYR A 1 183 ? 15.793 4.358 -10.320 1.00 54.12 183 TYR A CA 1
ATOM 1442 C C . TYR A 1 183 ? 16.752 3.586 -9.395 1.00 54.12 183 TYR A C 1
ATOM 1444 O O . TYR A 1 183 ? 16.614 3.616 -8.171 1.00 54.12 183 TYR A O 1
ATOM 1452 N N . PHE A 1 184 ? 17.787 2.952 -9.959 1.00 56.72 184 PHE A N 1
ATOM 1453 C CA . PHE A 1 184 ? 18.852 2.311 -9.178 1.00 56.72 184 PHE A CA 1
ATOM 1454 C C . PHE A 1 184 ? 19.795 3.320 -8.504 1.00 56.72 184 PHE A C 1
ATOM 1456 O O . PHE A 1 184 ? 20.243 3.071 -7.391 1.00 56.72 184 PHE A O 1
ATOM 1463 N N . LYS A 1 185 ? 20.040 4.491 -9.095 1.00 58.59 185 LYS A N 1
ATOM 1464 C CA . LYS A 1 185 ? 20.828 5.564 -8.464 1.00 58.59 185 LYS A CA 1
ATOM 1465 C C . LYS A 1 185 ? 20.087 6.227 -7.299 1.00 58.59 185 LYS A C 1
ATOM 1467 O O . LYS A 1 185 ? 20.706 6.607 -6.310 1.00 58.59 185 LYS A O 1
ATOM 1472 N N . LEU A 1 186 ? 18.757 6.309 -7.369 1.00 54.59 186 LEU A N 1
ATOM 1473 C CA . LEU A 1 186 ? 17.902 6.684 -6.237 1.00 54.59 186 LEU A CA 1
ATOM 1474 C C . LEU A 1 186 ? 17.937 5.631 -5.120 1.00 54.59 186 LEU A C 1
ATOM 1476 O O . LEU A 1 186 ? 17.825 5.990 -3.950 1.00 54.59 186 LEU A O 1
ATOM 1480 N N . LYS A 1 187 ? 18.175 4.356 -5.456 1.00 53.00 187 LYS A N 1
ATOM 1481 C CA . LYS A 1 187 ? 18.388 3.267 -4.488 1.00 53.00 187 LYS A CA 1
ATOM 1482 C C . LYS A 1 187 ? 19.674 3.444 -3.661 1.00 53.00 187 LYS A C 1
ATOM 1484 O O . LYS A 1 187 ? 19.714 2.976 -2.527 1.00 53.00 187 LYS A O 1
ATOM 1489 N N . ASP A 1 188 ? 20.676 4.160 -4.184 1.00 57.50 188 ASP A N 1
ATOM 1490 C CA . ASP A 1 188 ? 21.918 4.505 -3.470 1.00 57.50 188 ASP A CA 1
ATOM 1491 C C . ASP A 1 188 ? 21.780 5.712 -2.524 1.00 57.50 188 ASP A C 1
ATOM 1493 O O . ASP A 1 188 ? 22.639 5.920 -1.658 1.00 57.50 188 ASP A O 1
ATOM 1497 N N . ARG A 1 189 ? 20.678 6.484 -2.593 1.00 57.06 189 ARG A N 1
ATOM 1498 C CA . ARG A 1 189 ? 20.301 7.374 -1.482 1.00 57.06 189 ARG A CA 1
ATOM 1499 C C . ARG A 1 189 ? 19.820 6.489 -0.343 1.00 57.06 189 ARG A C 1
ATOM 1501 O O . ARG A 1 189 ? 18.660 6.104 -0.270 1.00 57.06 189 ARG A O 1
ATOM 1508 N N . LYS A 1 190 ? 20.774 6.141 0.517 1.00 58.66 190 LYS A N 1
ATOM 1509 C CA . LYS A 1 190 ? 20.643 5.317 1.715 1.00 58.66 190 LYS A CA 1
ATOM 1510 C C . LYS A 1 190 ? 19.404 5.733 2.528 1.00 58.66 190 LYS A C 1
ATOM 1512 O O . LYS A 1 190 ? 19.469 6.618 3.372 1.00 58.66 190 LYS A O 1
ATOM 1517 N N . TYR A 1 191 ? 18.299 5.034 2.276 1.00 65.25 191 TYR A N 1
ATOM 1518 C CA . TYR A 1 191 ? 17.126 4.886 3.138 1.00 65.25 191 TYR A CA 1
ATOM 1519 C C . TYR A 1 191 ? 16.061 6.006 3.195 1.00 65.25 191 TYR A C 1
ATOM 1521 O O . TYR A 1 191 ? 15.735 6.496 4.280 1.00 65.25 191 TYR A O 1
ATOM 1529 N N . PRO A 1 192 ? 15.364 6.306 2.085 1.00 65.56 192 PRO A N 1
ATOM 1530 C CA . PRO A 1 192 ? 14.155 7.138 2.126 1.00 65.56 192 PRO A CA 1
ATOM 1531 C C . PRO A 1 192 ? 13.037 6.539 3.007 1.00 65.56 192 PRO A C 1
ATOM 1533 O O . PRO A 1 192 ? 12.155 7.249 3.475 1.00 65.56 192 PRO A O 1
ATOM 1536 N N . PHE A 1 193 ? 13.086 5.229 3.267 1.00 71.69 193 PHE A N 1
ATOM 1537 C CA . PHE A 1 193 ? 12.063 4.498 4.015 1.00 71.69 193 PHE A CA 1
ATOM 1538 C C . PHE A 1 193 ? 12.312 4.420 5.528 1.00 71.69 193 PHE A C 1
ATOM 1540 O O . PHE A 1 193 ? 11.436 3.941 6.241 1.00 71.69 193 PHE A O 1
ATOM 1547 N N . ILE A 1 194 ? 13.469 4.859 6.048 1.00 79.62 194 ILE A N 1
ATOM 1548 C CA . ILE A 1 194 ? 13.759 4.742 7.493 1.00 79.62 194 ILE A CA 1
ATOM 1549 C C . ILE A 1 194 ? 12.712 5.457 8.357 1.00 79.62 194 ILE A C 1
ATOM 1551 O O . ILE A 1 194 ? 12.203 4.812 9.274 1.00 79.62 194 ILE A O 1
ATOM 1555 N N . PRO A 1 195 ? 12.344 6.729 8.092 1.00 78.56 195 PRO A N 1
ATOM 1556 C CA . PRO A 1 195 ? 11.348 7.420 8.911 1.00 78.56 195 PRO A CA 1
ATOM 1557 C C . PRO A 1 195 ? 10.005 6.685 8.914 1.00 78.56 195 PRO A C 1
ATOM 1559 O O . PRO A 1 195 ? 9.421 6.474 9.975 1.00 78.56 195 PRO A O 1
ATOM 1562 N N . PHE A 1 196 ? 9.587 6.204 7.740 1.00 78.12 196 PHE A N 1
ATOM 1563 C CA . PHE A 1 196 ? 8.358 5.438 7.559 1.00 78.12 196 PHE A CA 1
ATOM 1564 C C . PHE A 1 196 ? 8.367 4.130 8.361 1.00 78.12 196 PHE A C 1
ATOM 1566 O O . PHE A 1 196 ? 7.448 3.858 9.133 1.00 78.12 196 PHE A O 1
ATOM 1573 N N . VAL A 1 197 ? 9.435 3.334 8.244 1.00 82.00 197 VAL A N 1
ATOM 1574 C CA . VAL A 1 197 ? 9.560 2.053 8.956 1.00 82.00 197 VAL A CA 1
ATOM 1575 C C . VAL A 1 197 ? 9.641 2.266 10.467 1.00 82.00 197 VAL A C 1
ATOM 1577 O O . VAL A 1 197 ? 9.001 1.531 11.217 1.00 82.00 197 VAL A O 1
ATOM 1580 N N . LEU A 1 198 ? 10.381 3.278 10.930 1.00 84.94 198 LEU A N 1
ATOM 1581 C CA . LEU A 1 198 ? 10.473 3.612 12.354 1.00 84.94 198 LEU A CA 1
ATOM 1582 C C . LEU A 1 198 ? 9.114 4.014 12.925 1.00 84.94 198 LEU A C 1
ATOM 1584 O O . LEU A 1 198 ? 8.734 3.543 13.998 1.00 84.94 198 LEU A O 1
ATOM 1588 N N . PHE A 1 199 ? 8.365 4.844 12.203 1.00 81.88 199 PHE A N 1
ATOM 1589 C CA . PHE A 1 199 ? 7.032 5.262 12.616 1.00 81.88 199 PHE A CA 1
ATOM 1590 C C . PHE A 1 199 ? 6.047 4.091 12.642 1.00 81.88 199 PHE A C 1
ATOM 1592 O O . PHE A 1 199 ? 5.315 3.899 13.617 1.00 81.88 199 PHE A O 1
ATOM 1599 N N . GLN A 1 200 ? 6.070 3.252 11.608 1.00 84.00 200 GLN A N 1
ATOM 1600 C CA . GLN A 1 200 ? 5.218 2.073 11.530 1.00 84.00 200 GLN A CA 1
ATOM 1601 C C . GLN A 1 200 ? 5.545 1.068 12.647 1.00 84.00 200 GLN A C 1
ATOM 1603 O O . GLN A 1 200 ? 4.632 0.549 13.296 1.00 84.00 200 GLN A O 1
ATOM 1608 N N . ALA A 1 201 ? 6.832 0.853 12.935 1.00 86.94 201 ALA A N 1
ATOM 1609 C CA . ALA A 1 201 ? 7.289 0.025 14.046 1.00 86.94 201 ALA A CA 1
ATOM 1610 C C . ALA A 1 201 ? 6.866 0.605 15.404 1.00 86.94 201 ALA A C 1
ATOM 1612 O O . ALA A 1 201 ? 6.391 -0.138 16.263 1.00 86.94 201 ALA A O 1
ATOM 1613 N N . TRP A 1 202 ? 6.966 1.925 15.586 1.00 88.19 202 TRP A N 1
ATOM 1614 C CA . TRP A 1 202 ? 6.529 2.614 16.801 1.00 88.19 202 TRP A CA 1
ATOM 1615 C C . TRP A 1 202 ? 5.034 2.417 17.070 1.00 88.19 202 TRP A C 1
ATOM 1617 O O . TRP A 1 202 ? 4.645 2.019 18.172 1.00 88.19 202 TRP A O 1
ATOM 1627 N N . ILE A 1 203 ? 4.176 2.633 16.069 1.00 83.44 203 ILE A N 1
ATOM 1628 C CA . ILE A 1 203 ? 2.734 2.458 16.276 1.00 83.44 203 ILE A CA 1
ATOM 1629 C C . ILE A 1 203 ? 2.371 0.978 16.436 1.00 83.44 203 ILE A C 1
ATOM 1631 O O . ILE A 1 203 ? 1.521 0.639 17.268 1.00 83.44 203 ILE A O 1
ATOM 1635 N N . GLY A 1 204 ? 3.044 0.088 15.701 1.00 84.06 204 GLY A N 1
ATOM 1636 C CA . GLY A 1 204 ? 2.930 -1.356 15.896 1.00 84.06 204 GLY A CA 1
ATOM 1637 C C . GLY A 1 204 ? 3.252 -1.760 17.336 1.00 84.06 204 GLY A C 1
ATOM 1638 O O . GLY A 1 204 ? 2.482 -2.494 17.959 1.00 84.06 204 GLY A O 1
ATOM 1639 N N . LEU A 1 205 ? 4.323 -1.200 17.906 1.00 89.56 205 LEU A N 1
ATOM 1640 C CA . LEU A 1 205 ? 4.726 -1.425 19.291 1.00 89.56 205 LEU A CA 1
ATOM 1641 C C . LEU A 1 205 ? 3.676 -0.915 20.288 1.00 89.56 205 LEU A C 1
ATOM 1643 O O . LEU A 1 205 ? 3.365 -1.623 21.245 1.00 89.56 205 LEU A O 1
ATOM 1647 N N . LEU A 1 206 ? 3.081 0.263 20.062 1.00 86.25 206 LEU A N 1
ATOM 1648 C CA . LEU A 1 206 ? 1.985 0.773 20.897 1.00 86.25 206 LEU A CA 1
ATOM 1649 C C . LEU A 1 206 ? 0.773 -0.169 20.863 1.00 86.25 206 LEU A C 1
ATOM 1651 O O . LEU A 1 206 ? 0.284 -0.600 21.914 1.00 86.25 206 LEU A O 1
ATOM 1655 N N . GLY A 1 207 ? 0.328 -0.547 19.661 1.00 82.69 207 GLY A N 1
ATOM 1656 C CA . GLY A 1 207 ? -0.774 -1.493 19.477 1.00 82.69 207 GLY A CA 1
ATOM 1657 C C . GLY A 1 207 ? -0.514 -2.825 20.188 1.00 82.69 207 GLY A C 1
ATOM 1658 O O . GLY A 1 207 ? -1.380 -3.327 20.913 1.00 82.69 207 GLY A O 1
ATOM 1659 N N . PHE A 1 208 ? 0.706 -3.348 20.061 1.00 86.50 208 PHE A N 1
ATOM 1660 C CA . PHE A 1 208 ? 1.141 -4.585 20.702 1.00 86.50 208 PHE A CA 1
ATOM 1661 C C . PHE A 1 208 ? 1.217 -4.470 22.231 1.00 86.50 208 PHE A C 1
ATOM 1663 O O . PHE A 1 208 ? 0.709 -5.335 22.948 1.00 86.50 208 PHE A O 1
ATOM 1670 N N . ALA A 1 209 ? 1.758 -3.372 22.761 1.00 88.94 209 ALA A N 1
ATOM 1671 C CA . ALA A 1 209 ? 1.814 -3.123 24.199 1.00 88.94 209 ALA A CA 1
ATOM 1672 C C . ALA A 1 209 ? 0.409 -3.122 24.821 1.00 88.94 209 ALA A C 1
ATOM 1674 O O . ALA A 1 209 ? 0.187 -3.700 25.889 1.00 88.94 209 ALA A O 1
ATOM 1675 N N . LYS A 1 210 ? -0.574 -2.536 24.131 1.00 83.19 210 LYS A N 1
ATOM 1676 C CA . LYS A 1 210 ? -1.964 -2.534 24.597 1.00 83.19 210 LYS A CA 1
ATOM 1677 C C . LYS A 1 210 ? -2.638 -3.897 24.472 1.00 83.19 210 LYS A C 1
ATOM 1679 O O . LYS A 1 210 ? -3.421 -4.269 25.350 1.00 83.19 210 LYS A O 1
ATOM 1684 N N . PHE A 1 211 ? -2.322 -4.657 23.428 1.00 83.69 211 PHE A N 1
ATOM 1685 C CA . PHE A 1 211 ? -2.744 -6.050 23.319 1.00 83.69 211 PHE A CA 1
ATOM 1686 C C . PHE A 1 211 ? -2.243 -6.875 24.517 1.00 83.69 211 PHE A C 1
ATOM 1688 O O . PHE A 1 211 ? -3.042 -7.534 25.183 1.00 83.69 211 PHE A O 1
ATOM 1695 N N . ILE A 1 212 ? -0.969 -6.723 24.899 1.00 89.00 212 ILE A N 1
ATOM 1696 C CA . ILE A 1 212 ? -0.403 -7.365 26.096 1.00 89.00 212 ILE A CA 1
ATOM 1697 C C . ILE A 1 212 ? -1.118 -6.911 27.373 1.00 89.00 212 ILE A C 1
ATOM 1699 O O . ILE A 1 212 ? -1.439 -7.740 28.225 1.00 89.00 212 ILE A O 1
ATOM 1703 N N . GLN A 1 213 ? -1.401 -5.614 27.532 1.00 90.19 213 GLN A N 1
ATOM 1704 C CA . GLN A 1 213 ? -2.134 -5.117 28.703 1.00 90.19 213 GLN A CA 1
ATOM 1705 C C . GLN A 1 213 ? -3.531 -5.743 28.821 1.00 90.19 213 GLN A C 1
ATOM 1707 O O . GLN A 1 213 ? -3.954 -6.080 29.928 1.00 90.19 213 GLN A O 1
ATOM 1712 N N . ARG A 1 214 ? -4.238 -5.941 27.699 1.00 86.56 214 ARG A N 1
ATOM 1713 C CA . ARG A 1 214 ? -5.531 -6.645 27.681 1.00 86.56 214 ARG A CA 1
ATOM 1714 C C . ARG A 1 214 ? -5.382 -8.108 28.097 1.00 86.56 214 ARG A C 1
ATOM 1716 O O . ARG A 1 214 ? -6.131 -8.558 28.958 1.00 86.56 214 ARG A O 1
ATOM 1723 N N . LEU A 1 215 ? -4.379 -8.814 27.572 1.00 85.94 215 LEU A N 1
ATOM 1724 C CA . LEU A 1 215 ? -4.103 -10.204 27.957 1.00 85.94 215 LEU A CA 1
ATOM 1725 C C . LEU A 1 215 ? -3.763 -10.348 29.446 1.00 85.94 215 LEU A C 1
ATOM 1727 O O . LEU A 1 215 ? -4.235 -11.275 30.102 1.00 85.94 215 LEU A O 1
ATOM 1731 N N . ARG A 1 216 ? -2.989 -9.411 30.011 1.00 91.38 216 ARG A N 1
ATOM 1732 C CA . ARG A 1 216 ? -2.670 -9.411 31.448 1.00 91.38 216 ARG A CA 1
ATOM 1733 C C . ARG A 1 216 ? -3.920 -9.234 32.309 1.00 91.38 216 ARG A C 1
ATOM 1735 O O . ARG A 1 216 ? -4.066 -9.952 33.291 1.00 91.38 216 ARG A O 1
ATOM 1742 N N . LYS A 1 217 ? -4.839 -8.338 31.928 1.00 90.19 217 LYS A N 1
ATOM 1743 C CA . LYS A 1 217 ? -6.109 -8.149 32.654 1.00 90.19 217 LYS A CA 1
ATOM 1744 C C . LYS A 1 217 ? -6.977 -9.409 32.644 1.00 90.19 217 LYS A C 1
ATOM 1746 O O . LYS A 1 217 ? -7.513 -9.765 33.687 1.00 90.19 217 LYS A O 1
ATOM 1751 N N . LEU A 1 218 ? -7.056 -10.108 31.508 1.00 86.31 218 LEU A N 1
ATOM 1752 C CA . LEU A 1 218 ? -7.787 -11.378 31.411 1.00 86.31 218 LEU A CA 1
ATOM 1753 C C . LEU A 1 218 ? -7.176 -12.463 32.306 1.00 86.31 218 LEU A C 1
ATOM 1755 O O . LEU A 1 218 ? -7.903 -13.175 32.989 1.00 86.31 218 LEU A O 1
ATOM 1759 N N . ARG A 1 219 ? -5.840 -12.549 32.361 1.00 89.44 219 ARG A N 1
ATOM 1760 C CA . ARG A 1 219 ? -5.152 -13.525 33.217 1.00 89.44 219 ARG A CA 1
ATOM 1761 C C . ARG A 1 219 ? -5.382 -13.260 34.708 1.00 89.44 219 ARG A C 1
ATOM 1763 O O . ARG A 1 219 ? -5.597 -14.205 35.454 1.00 89.44 219 ARG A O 1
ATOM 1770 N N . VAL A 1 220 ? -5.354 -11.997 35.140 1.00 89.75 220 VAL A N 1
ATOM 1771 C CA . VAL A 1 220 ? -5.559 -11.635 36.556 1.00 89.75 220 VAL A CA 1
ATOM 1772 C C . VAL A 1 220 ? -7.015 -11.847 36.987 1.00 89.75 220 VAL A C 1
ATOM 1774 O O . VAL A 1 220 ? -7.253 -12.295 38.104 1.00 89.75 220 VAL A O 1
ATOM 1777 N N . GLY A 1 221 ? -7.987 -11.605 36.100 1.00 76.81 221 GLY A N 1
ATOM 1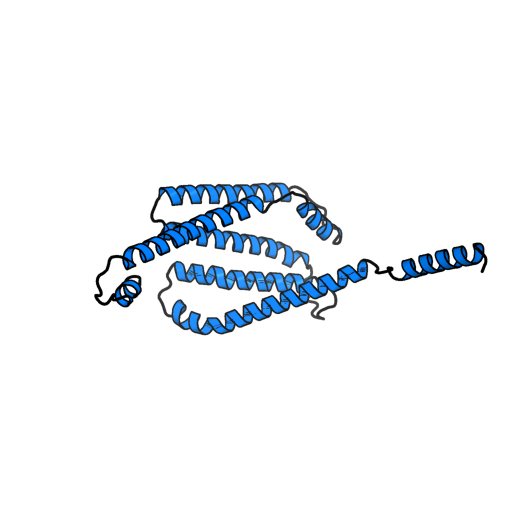778 C CA . GLY A 1 221 ? -9.408 -11.825 36.399 1.00 76.81 221 GLY A CA 1
ATOM 1779 C C . GLY A 1 221 ? -9.799 -13.295 36.598 1.00 76.81 221 GLY A C 1
ATOM 1780 O O . GLY A 1 221 ? -10.777 -13.574 37.283 1.00 76.81 221 GLY A O 1
ATOM 1781 N N . HIS A 1 222 ? -9.031 -14.241 36.049 1.00 68.31 222 HIS A N 1
ATOM 1782 C CA . HIS A 1 222 ? -9.361 -15.669 36.109 1.00 68.31 222 HIS A CA 1
ATOM 1783 C C . HIS A 1 222 ? -8.904 -16.364 37.404 1.00 68.31 222 HIS A C 1
ATOM 1785 O O . HIS A 1 222 ? -9.367 -17.456 37.706 1.00 68.31 222 HIS A O 1
ATOM 1791 N N . VAL A 1 223 ? -8.015 -15.743 38.188 1.00 73.81 223 VAL A N 1
ATOM 1792 C CA . VAL A 1 223 ? -7.432 -16.368 39.394 1.00 73.81 223 VAL A CA 1
ATOM 1793 C C . VAL A 1 223 ? -8.264 -16.099 40.660 1.00 73.81 223 VAL A C 1
ATOM 1795 O O . VAL A 1 223 ? -8.037 -16.731 41.684 1.00 73.81 223 VAL A O 1
ATOM 1798 N N . GLY A 1 224 ? -9.254 -15.200 40.605 1.00 65.25 224 GLY A N 1
ATOM 1799 C CA . GLY A 1 224 ? -10.012 -14.775 41.791 1.00 65.25 224 GLY A CA 1
ATOM 1800 C C . GLY A 1 224 ? -11.534 -14.853 41.692 1.00 65.25 224 GLY A C 1
ATOM 1801 O O . GLY A 1 224 ? -12.198 -14.471 42.651 1.00 65.25 224 GLY A O 1
ATOM 1802 N N . ALA A 1 225 ? -12.106 -15.304 40.572 1.00 56.84 225 ALA A N 1
ATOM 1803 C CA . ALA A 1 225 ? -13.556 -15.399 40.438 1.00 56.84 225 ALA A CA 1
ATOM 1804 C C . ALA A 1 225 ? -14.042 -16.792 40.890 1.00 56.84 225 ALA A C 1
ATOM 1806 O O . ALA A 1 225 ? -13.778 -17.771 40.185 1.00 56.84 225 ALA A O 1
ATOM 1807 N N . PRO A 1 226 ? -14.724 -16.919 42.048 1.00 61.44 226 PRO A N 1
ATOM 1808 C CA . PRO A 1 226 ? -15.403 -18.159 42.409 1.00 61.44 226 PRO A CA 1
ATOM 1809 C C . PRO A 1 226 ? -16.402 -18.519 41.305 1.0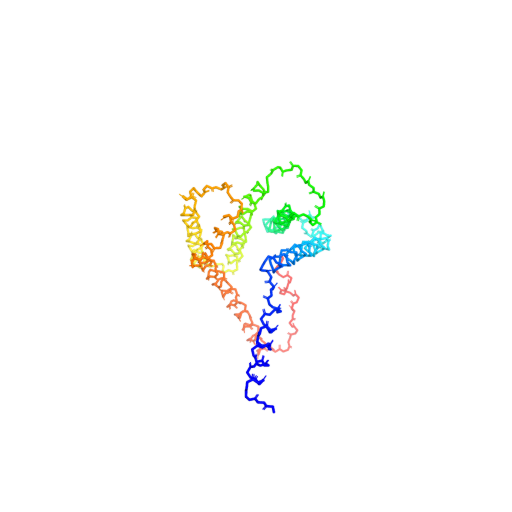0 61.44 226 PRO A C 1
ATOM 1811 O O . PRO A 1 226 ? -17.044 -17.630 40.755 1.00 61.44 226 PRO A O 1
ATOM 1814 N N . HIS A 1 227 ? -16.475 -19.811 40.971 1.00 54.12 227 HIS A N 1
ATOM 1815 C CA . HIS A 1 227 ? -17.359 -20.440 39.980 1.00 54.12 227 HIS A CA 1
ATOM 1816 C C . HIS A 1 227 ? -18.792 -19.866 39.996 1.00 54.12 227 HIS A C 1
ATOM 1818 O O . HIS A 1 227 ? -19.688 -20.394 40.645 1.00 54.12 227 HIS A O 1
ATOM 1824 N N . GLY A 1 228 ? -19.005 -18.779 39.268 1.00 58.91 228 GLY A N 1
ATOM 1825 C CA . GLY A 1 228 ? -20.302 -18.187 38.987 1.00 58.91 228 GLY A CA 1
ATOM 1826 C C . GLY A 1 228 ? -20.274 -17.796 37.524 1.00 58.91 228 GLY A C 1
ATOM 1827 O O . GLY A 1 228 ? -19.445 -16.975 37.135 1.00 58.91 228 GLY A O 1
ATOM 1828 N N . GLU A 1 229 ? -21.088 -18.483 36.726 1.00 54.94 229 GLU A N 1
ATOM 1829 C CA . GLU A 1 229 ? -21.221 -18.375 35.271 1.00 54.94 229 GLU A CA 1
ATOM 1830 C C . GLU A 1 229 ? -20.910 -16.966 34.749 1.00 54.94 229 GLU A C 1
ATOM 1832 O O . GLU A 1 229 ? -21.673 -16.016 34.926 1.00 54.94 229 GLU A O 1
ATOM 1837 N N . MET A 1 230 ? -19.747 -16.815 34.112 1.00 52.59 230 MET A N 1
ATOM 1838 C CA . MET A 1 230 ? -19.399 -15.572 33.443 1.00 52.59 230 MET A CA 1
ATOM 1839 C C . MET A 1 230 ? -20.178 -15.484 32.139 1.00 52.59 230 MET A C 1
ATOM 1841 O O . MET A 1 230 ? -19.873 -16.166 31.160 1.00 52.59 230 MET A O 1
ATOM 1845 N N . ASP A 1 231 ? -21.148 -14.580 32.149 1.00 55.41 231 ASP A N 1
ATOM 1846 C CA . ASP A 1 231 ? -21.896 -14.070 31.010 1.00 55.41 231 ASP A CA 1
ATOM 1847 C C . ASP A 1 231 ? -20.958 -13.318 30.037 1.00 55.41 231 ASP A C 1
ATOM 1849 O O . ASP A 1 231 ? -20.906 -12.089 29.948 1.00 55.41 231 ASP A O 1
ATOM 1853 N N . LEU A 1 232 ? -20.130 -14.089 29.324 1.00 58.09 232 LEU A N 1
ATOM 1854 C CA . LEU A 1 232 ? -19.191 -13.623 28.299 1.00 58.09 232 LEU A CA 1
ATOM 1855 C C . LEU A 1 232 ? -19.932 -12.930 27.137 1.00 58.09 232 LEU A C 1
ATOM 1857 O O . LEU A 1 232 ? -19.363 -12.103 26.421 1.00 58.09 232 LEU A O 1
ATOM 1861 N N . VAL A 1 233 ? -21.220 -13.246 26.977 1.00 56.97 233 VAL A N 1
ATOM 1862 C CA . VAL A 1 233 ? -22.113 -12.697 25.954 1.00 56.97 233 VAL A CA 1
ATOM 1863 C C . VAL A 1 233 ? -22.481 -11.245 26.273 1.00 56.97 233 VAL A C 1
ATOM 1865 O O . VAL A 1 233 ? -22.497 -10.410 25.366 1.00 56.97 233 VAL A O 1
ATOM 1868 N N . GLY A 1 234 ? -22.661 -10.902 27.552 1.00 57.06 234 GLY A N 1
ATOM 1869 C CA . GLY A 1 234 ? -22.984 -9.539 27.986 1.00 57.06 234 GLY A CA 1
ATOM 1870 C C . GLY A 1 234 ? -21.881 -8.509 27.706 1.00 57.06 234 GLY A C 1
ATOM 1871 O O . GLY A 1 234 ? -22.174 -7.356 27.385 1.00 57.06 234 GLY A O 1
ATOM 1872 N N . VAL A 1 235 ? -20.606 -8.912 27.756 1.00 55.66 235 VAL A N 1
ATOM 1873 C CA . VAL A 1 235 ? -19.478 -8.005 27.465 1.00 55.66 235 VAL A CA 1
ATOM 1874 C C . VAL A 1 235 ? -19.245 -7.855 25.960 1.00 55.66 235 VAL A C 1
ATOM 1876 O O . VAL A 1 235 ? -18.865 -6.774 25.516 1.00 55.66 235 VAL A O 1
ATOM 1879 N N . LEU A 1 236 ? -19.530 -8.890 25.161 1.00 54.19 236 LEU A N 1
ATOM 1880 C CA . LEU A 1 236 ? -19.432 -8.797 23.700 1.00 54.19 236 LEU A CA 1
ATOM 1881 C C . LEU A 1 236 ? -20.600 -8.012 23.073 1.00 54.19 236 LEU A C 1
ATOM 1883 O O . LEU A 1 236 ? -20.434 -7.416 22.012 1.00 54.19 236 LEU A O 1
ATOM 1887 N N . MET A 1 237 ? -21.770 -7.989 23.723 1.00 55.66 237 MET A N 1
ATOM 1888 C CA . MET A 1 237 ? -22.968 -7.277 23.247 1.00 55.66 237 MET A CA 1
ATOM 1889 C C . MET A 1 237 ? -23.014 -5.790 23.632 1.00 55.66 237 MET A C 1
ATOM 1891 O O . MET A 1 237 ? -23.800 -5.047 23.050 1.00 55.66 237 MET A O 1
ATOM 1895 N N . ARG A 1 238 ? -22.185 -5.325 24.578 1.00 49.78 238 ARG A N 1
ATOM 1896 C CA . ARG A 1 238 ? -22.233 -3.934 25.073 1.00 49.78 238 ARG A CA 1
ATOM 1897 C C . ARG A 1 238 ? -21.436 -2.923 24.234 1.00 49.78 238 ARG A C 1
ATOM 1899 O O . ARG A 1 238 ? -21.467 -1.739 24.546 1.00 49.78 238 ARG A O 1
ATOM 1906 N N . ASP A 1 239 ? -20.751 -3.372 23.184 1.00 41.94 239 ASP A N 1
ATOM 1907 C CA . ASP A 1 239 ? -19.915 -2.524 22.316 1.00 41.94 239 ASP A CA 1
ATOM 1908 C C . ASP A 1 239 ? -20.445 -2.504 20.863 1.00 41.94 239 ASP A C 1
ATOM 1910 O O . ASP A 1 239 ? -19.694 -2.657 19.897 1.00 41.94 239 ASP A O 1
ATOM 1914 N N . ARG A 1 240 ? -21.771 -2.364 20.715 1.00 44.31 240 ARG A N 1
ATOM 1915 C CA . ARG A 1 240 ? -22.442 -2.010 19.453 1.00 44.31 240 ARG A CA 1
ATOM 1916 C C . ARG A 1 240 ? -23.086 -0.638 19.543 1.00 44.31 240 ARG A C 1
ATOM 1918 O O . ARG A 1 240 ? -23.691 -0.349 20.597 1.00 44.31 240 ARG A O 1
#